Protein AF-A0A9W4RZ80-F1 (afdb_monomer_lite)

pLDDT: mean 71.37, std 20.24, range [28.72, 95.44]

Structure (mmCIF, N/CA/C/O backbone):
data_AF-A0A9W4RZ80-F1
#
_entry.id   AF-A0A9W4RZ80-F1
#
loop_
_atom_site.group_PDB
_atom_site.id
_atom_site.type_symbol
_atom_site.label_atom_id
_atom_site.label_alt_id
_atom_site.label_comp_id
_atom_site.label_asym_id
_atom_site.label_entity_id
_atom_site.label_seq_id
_atom_site.pdbx_PDB_ins_code
_atom_site.Cartn_x
_atom_site.Cartn_y
_atom_site.Cartn_z
_atom_site.occupancy
_atom_site.B_iso_or_equiv
_atom_site.auth_seq_id
_atom_site.auth_comp_id
_atom_site.auth_asym_id
_atom_site.auth_atom_id
_atom_site.pdbx_PDB_model_num
ATOM 1 N N . MET A 1 1 ? 4.299 -3.744 16.285 1.00 83.44 1 MET A N 1
ATOM 2 C CA . MET A 1 1 ? 2.932 -4.237 16.546 1.00 83.44 1 MET A CA 1
ATOM 3 C C . MET A 1 1 ? 2.790 -4.452 18.032 1.00 83.44 1 MET A C 1
ATOM 5 O O . MET A 1 1 ? 3.746 -4.905 18.653 1.00 83.44 1 MET A O 1
ATOM 9 N N . GLU A 1 2 ? 1.623 -4.131 18.562 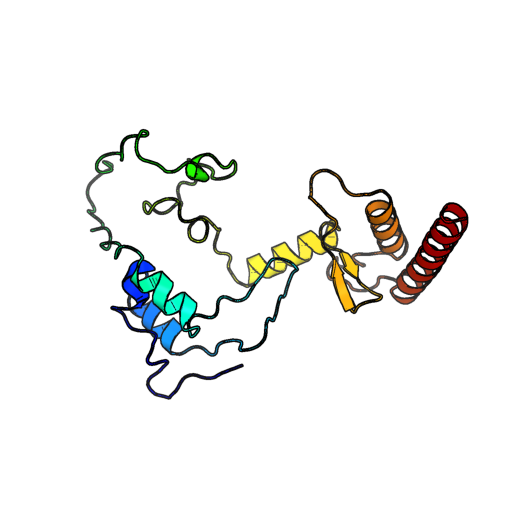1.00 88.81 2 GLU A N 1
ATOM 10 C CA . GLU A 1 2 ? 1.238 -4.349 19.949 1.00 88.81 2 GLU A CA 1
ATOM 11 C C . GLU A 1 2 ? 0.113 -5.377 20.006 1.00 88.81 2 GLU A C 1
ATOM 13 O O . GLU A 1 2 ? -0.786 -5.376 19.165 1.00 88.81 2 GLU A O 1
ATOM 18 N N . TYR A 1 3 ? 0.201 -6.285 20.976 1.00 93.12 3 TYR A N 1
ATOM 19 C CA . TYR A 1 3 ? -0.720 -7.405 21.126 1.00 93.12 3 TYR A CA 1
ATOM 20 C C . TYR A 1 3 ? -1.635 -7.181 22.329 1.00 93.12 3 TYR A C 1
ATOM 22 O O . TYR A 1 3 ? -1.159 -6.702 23.363 1.00 93.12 3 TYR A O 1
ATOM 30 N N . PRO A 1 4 ? -2.921 -7.554 22.223 1.00 95.12 4 PRO A N 1
ATOM 31 C CA . PRO A 1 4 ? -3.870 -7.364 23.306 1.00 95.12 4 PRO A CA 1
ATOM 32 C C . PRO A 1 4 ? -3.502 -8.213 24.530 1.00 95.12 4 PRO A C 1
ATOM 34 O O . PRO A 1 4 ? -3.002 -9.335 24.390 1.00 95.12 4 PRO A O 1
ATOM 37 N N . PRO A 1 5 ? -3.819 -7.734 25.745 1.00 94.81 5 PRO A N 1
ATOM 38 C CA . PRO A 1 5 ? -3.887 -8.583 26.929 1.00 94.81 5 PRO A CA 1
ATOM 39 C C . PRO A 1 5 ? -4.865 -9.761 26.731 1.00 94.81 5 PRO A C 1
ATOM 41 O O . PRO A 1 5 ? -5.756 -9.678 25.887 1.00 94.81 5 PRO A O 1
ATOM 44 N N . PRO A 1 6 ? -4.806 -10.829 27.554 1.00 92.94 6 PRO A N 1
ATOM 45 C CA . PRO A 1 6 ? -5.746 -11.957 27.464 1.00 92.94 6 PRO A CA 1
ATOM 46 C C . PRO A 1 6 ? -7.224 -11.567 27.603 1.00 92.94 6 PRO A C 1
ATOM 48 O O . PRO A 1 6 ? -8.100 -12.261 27.106 1.00 92.94 6 PRO A O 1
ATOM 51 N N . THR A 1 7 ? -7.497 -10.460 28.296 1.00 93.25 7 THR A N 1
ATOM 52 C CA . THR A 1 7 ? -8.834 -9.875 28.470 1.00 93.25 7 THR A CA 1
ATOM 53 C C . THR A 1 7 ? -9.170 -8.820 27.411 1.00 93.25 7 THR A C 1
ATOM 55 O O . THR A 1 7 ? -10.153 -8.090 27.564 1.00 93.25 7 THR A O 1
ATOM 58 N N . GLY A 1 8 ? -8.315 -8.661 26.403 1.00 93.94 8 GLY A N 1
ATOM 59 C CA . GLY A 1 8 ? -8.408 -7.638 25.375 1.00 93.94 8 GLY A CA 1
ATOM 60 C C . GLY A 1 8 ? -7.996 -6.236 25.828 1.00 93.94 8 GLY A C 1
ATOM 61 O O . GLY A 1 8 ? -7.667 -6.001 26.996 1.00 93.94 8 GLY A O 1
ATOM 62 N N . TRP A 1 9 ? -8.017 -5.300 24.882 1.00 94.19 9 TRP A N 1
ATOM 63 C CA . TRP A 1 9 ? -7.678 -3.892 25.086 1.00 94.19 9 TRP A CA 1
ATOM 64 C C . TRP A 1 9 ? -8.687 -3.186 26.011 1.00 94.19 9 TRP A C 1
ATOM 66 O O . TRP A 1 9 ? -9.870 -3.121 25.675 1.00 94.19 9 TRP A O 1
ATOM 76 N N . PRO A 1 10 ? -8.266 -2.638 27.169 1.00 92.25 10 PRO A N 1
ATOM 77 C CA . PRO A 1 10 ? -9.185 -2.064 28.158 1.00 92.25 10 PRO A CA 1
ATOM 78 C C . PRO A 1 10 ? -9.906 -0.792 27.688 1.00 92.25 10 PRO A C 1
ATOM 80 O O . PRO A 1 10 ? -10.974 -0.473 28.204 1.00 92.25 10 PRO A O 1
ATOM 83 N N . GLN A 1 11 ? -9.339 -0.064 26.725 1.00 90.38 11 GLN A N 1
ATOM 84 C CA . GLN A 1 11 ? -9.941 1.137 26.142 1.00 90.38 11 GLN A CA 1
ATOM 85 C C . GLN A 1 11 ? -11.057 0.830 25.132 1.00 90.38 11 GLN A C 1
ATOM 87 O O . GLN A 1 11 ? -11.900 1.693 24.878 1.00 90.38 11 GLN A O 1
ATOM 92 N N . ILE A 1 12 ? -11.093 -0.394 24.592 1.00 91.50 12 ILE A N 1
ATOM 93 C CA . ILE A 1 12 ? -12.097 -0.838 23.623 1.00 91.50 12 ILE A CA 1
ATOM 94 C C . ILE A 1 12 ? -13.228 -1.531 24.390 1.00 91.50 12 ILE A C 1
ATOM 96 O O . ILE A 1 12 ? -13.132 -2.699 24.770 1.00 91.50 12 ILE A O 1
ATOM 100 N N . THR A 1 13 ? -14.311 -0.801 24.645 1.00 90.56 13 THR A N 1
ATOM 101 C CA . THR A 1 13 ? -15.516 -1.309 25.308 1.00 90.56 13 THR A CA 1
ATOM 102 C C . THR A 1 13 ? -16.749 -0.989 24.474 1.00 90.56 13 THR A C 1
ATOM 104 O O . THR A 1 13 ? -16.730 -0.109 23.617 1.00 90.56 13 THR A O 1
ATOM 107 N N . TYR A 1 14 ? -17.853 -1.693 24.737 1.00 86.69 14 TYR A N 1
ATOM 108 C CA . TYR A 1 14 ? -19.128 -1.417 24.068 1.00 86.69 14 TYR A CA 1
ATOM 109 C C . TYR A 1 14 ? -19.585 0.031 24.241 1.00 86.69 14 TYR A C 1
ATOM 111 O O . TYR A 1 14 ? -20.121 0.622 23.313 1.00 86.69 14 TYR A O 1
ATOM 119 N N . GLU A 1 15 ? -19.347 0.599 25.420 1.00 86.00 15 GLU A N 1
ATOM 120 C CA . GLU A 1 15 ? -19.726 1.970 25.743 1.00 86.00 15 GLU A CA 1
ATOM 121 C C . GLU A 1 15 ? -18.783 2.978 25.085 1.00 86.00 15 GLU A C 1
ATOM 123 O O . GLU A 1 15 ? -19.244 3.952 24.496 1.00 86.00 15 GLU A O 1
ATOM 128 N N . SER A 1 16 ? -17.465 2.741 25.132 1.00 85.31 16 SER A N 1
ATOM 129 C CA . SER A 1 16 ? -16.496 3.674 24.550 1.00 85.31 16 SER A CA 1
ATOM 130 C C . SER A 1 16 ? -16.566 3.718 23.026 1.00 85.31 16 SER A C 1
ATOM 132 O O . SER A 1 16 ? -16.223 4.742 22.443 1.00 85.31 16 SER A O 1
ATOM 134 N N . PHE A 1 17 ? -17.007 2.631 22.383 1.00 86.94 17 PHE A N 1
ATOM 135 C CA . PHE A 1 17 ? -17.080 2.496 20.924 1.00 86.94 17 PHE A CA 1
ATOM 136 C C . PHE A 1 17 ? -18.516 2.550 20.378 1.00 86.94 17 PHE A C 1
ATOM 138 O O . PHE A 1 17 ? -18.729 2.295 19.191 1.00 86.94 17 PHE A O 1
ATOM 145 N N . ALA A 1 18 ? -19.501 2.926 21.202 1.00 81.50 18 ALA A N 1
ATOM 146 C CA . ALA A 1 18 ? -20.904 3.025 20.789 1.00 81.50 18 ALA A CA 1
ATOM 147 C C . ALA A 1 18 ? -21.101 3.949 19.568 1.00 81.50 18 ALA A C 1
ATOM 149 O O . ALA A 1 18 ? -21.898 3.645 18.682 1.00 81.50 18 ALA A O 1
ATOM 150 N N . GLY A 1 19 ? -20.310 5.025 19.464 1.00 74.62 19 GLY A N 1
ATOM 151 C CA . GLY A 1 19 ? -20.328 5.951 18.325 1.00 74.62 19 GLY A CA 1
ATOM 152 C C . GLY A 1 19 ? -19.955 5.319 16.974 1.00 74.62 19 GLY A C 1
ATOM 153 O O . GLY A 1 19 ? -20.309 5.851 15.922 1.00 74.62 19 GLY A O 1
ATOM 154 N N . LEU A 1 20 ? -19.294 4.152 16.963 1.00 76.25 20 LEU A N 1
ATOM 155 C CA . LEU A 1 20 ? -19.012 3.426 15.720 1.00 76.25 20 LEU A CA 1
ATOM 156 C C . LEU A 1 20 ? -20.257 2.755 15.123 1.00 76.25 20 LEU A C 1
ATOM 158 O O . LEU A 1 20 ? -20.216 2.373 13.952 1.00 76.25 20 LEU A O 1
ATOM 162 N N . GLY A 1 21 ? -21.327 2.571 15.908 1.00 73.81 21 GLY A N 1
ATOM 163 C CA . GLY A 1 21 ? -22.541 1.873 15.472 1.00 73.81 21 GLY A CA 1
ATOM 164 C C . GLY A 1 21 ? -22.280 0.426 15.035 1.00 73.81 21 GLY A C 1
ATOM 165 O O . GLY A 1 21 ? -22.918 -0.066 14.110 1.00 73.81 21 GLY A O 1
ATOM 166 N N . LYS A 1 22 ? -21.285 -0.249 15.628 1.00 79.31 22 LYS A N 1
ATOM 167 C CA . LYS A 1 22 ? -20.925 -1.636 15.291 1.00 79.31 22 LYS A CA 1
ATOM 168 C C . LYS A 1 22 ? -21.539 -2.623 16.281 1.00 79.31 22 LYS A C 1
ATOM 170 O O . LYS A 1 22 ? -21.727 -2.310 17.454 1.00 79.31 22 LYS A O 1
ATOM 175 N N . MET A 1 23 ? -21.804 -3.838 15.801 1.00 82.75 23 MET A N 1
ATOM 176 C CA . MET A 1 23 ? -22.306 -4.931 16.636 1.00 82.75 23 MET A CA 1
ATOM 177 C C . MET A 1 23 ? -21.314 -5.285 17.749 1.00 82.75 23 MET A C 1
ATOM 179 O O . MET A 1 23 ? -20.101 -5.099 17.601 1.00 82.75 23 MET A O 1
ATOM 183 N N . LYS A 1 24 ? -21.821 -5.854 18.846 1.00 85.50 24 LYS A N 1
ATOM 184 C CA . LYS A 1 24 ? -20.993 -6.243 19.994 1.00 85.50 24 LYS A CA 1
ATOM 185 C C . LYS A 1 24 ? -19.892 -7.229 19.584 1.00 85.50 24 LYS A C 1
ATOM 187 O O . LYS A 1 24 ? -18.745 -7.083 19.978 1.00 85.50 24 LYS A O 1
ATOM 192 N N . GLU A 1 25 ? -20.190 -8.159 18.695 1.00 87.06 25 GLU A N 1
ATOM 193 C CA . GLU A 1 25 ? -19.239 -9.138 18.170 1.00 87.06 25 GLU A CA 1
ATOM 194 C C . GLU A 1 25 ? -18.063 -8.463 17.445 1.00 87.06 25 GLU A C 1
ATOM 196 O O . GLU A 1 25 ? -16.920 -8.893 17.573 1.00 87.06 25 GLU A O 1
ATOM 201 N N . VAL A 1 26 ? -18.322 -7.366 16.724 1.00 86.00 26 VAL A N 1
ATOM 202 C CA . VAL A 1 26 ? -17.274 -6.585 16.048 1.00 86.00 26 VAL A CA 1
ATOM 203 C C . VAL A 1 26 ? -16.426 -5.827 17.065 1.00 86.00 26 VAL A C 1
ATOM 205 O O . VAL A 1 26 ? -15.205 -5.811 16.944 1.00 86.00 26 VAL A O 1
ATOM 208 N N . ILE A 1 27 ? -17.045 -5.221 18.081 1.00 89.62 27 ILE A N 1
ATOM 209 C CA . ILE A 1 27 ? -16.304 -4.536 19.150 1.00 89.62 27 ILE A CA 1
ATOM 210 C C . ILE A 1 27 ? -15.441 -5.528 19.943 1.00 89.62 27 ILE A C 1
ATOM 212 O O . ILE A 1 27 ? -14.291 -5.219 20.255 1.00 89.62 27 ILE A O 1
ATOM 216 N N . ASP A 1 28 ? -15.949 -6.730 20.217 1.00 91.69 28 ASP A N 1
ATOM 217 C CA . ASP A 1 28 ? -15.195 -7.790 20.889 1.00 91.69 28 ASP A CA 1
ATOM 218 C C . ASP A 1 28 ? -14.033 -8.308 20.029 1.00 91.69 28 ASP A C 1
ATOM 220 O O . ASP A 1 28 ? -12.936 -8.526 20.542 1.00 91.69 28 ASP A O 1
ATOM 224 N N . LEU A 1 29 ? -14.218 -8.409 18.708 1.00 92.19 29 LEU A N 1
ATOM 225 C CA . LEU A 1 29 ? -13.130 -8.707 17.776 1.00 92.19 29 LEU A CA 1
ATOM 226 C C . LEU A 1 29 ? -12.045 -7.621 17.809 1.00 92.19 29 LEU A C 1
ATOM 228 O O . LEU A 1 29 ? -10.876 -7.943 18.009 1.00 92.19 29 LEU A O 1
ATOM 232 N N . LEU A 1 30 ? -12.413 -6.343 17.647 1.00 91.75 30 LEU A N 1
ATOM 233 C CA . LEU A 1 30 ? -11.468 -5.212 17.680 1.00 91.75 30 LEU A CA 1
ATOM 234 C C . LEU A 1 30 ? -10.675 -5.183 18.994 1.00 91.75 30 LEU A C 1
ATOM 236 O O . LEU A 1 30 ? -9.470 -4.946 19.016 1.00 91.75 30 LEU A O 1
ATOM 240 N N . ARG A 1 31 ? -11.338 -5.516 20.101 1.00 94.38 31 ARG A N 1
ATOM 241 C CA . ARG A 1 31 ? -10.730 -5.623 21.425 1.00 94.38 31 ARG A CA 1
ATOM 242 C C . ARG A 1 31 ? -9.634 -6.701 21.519 1.00 94.38 31 ARG A C 1
ATOM 244 O O . ARG A 1 31 ? -8.787 -6.596 22.408 1.00 94.38 31 ARG A O 1
ATOM 251 N N . HIS A 1 32 ? -9.604 -7.694 20.627 1.00 95.44 32 HIS A N 1
ATOM 252 C CA . HIS A 1 32 ? -8.688 -8.842 20.681 1.00 95.44 32 HIS A CA 1
ATOM 253 C C . HIS A 1 32 ? -7.778 -9.007 19.452 1.00 95.44 32 HIS A C 1
ATOM 255 O O . HIS A 1 32 ? -7.105 -10.035 19.334 1.00 95.44 32 HIS A O 1
ATOM 261 N N . ILE A 1 33 ? -7.679 -8.010 18.568 1.00 92.50 33 ILE A N 1
ATOM 262 C CA . ILE A 1 33 ? -6.687 -8.020 17.482 1.00 92.50 33 ILE A CA 1
ATOM 263 C C . ILE A 1 33 ? -5.427 -7.205 17.835 1.00 92.50 33 ILE A C 1
ATOM 265 O O . ILE A 1 33 ? -5.489 -6.265 18.636 1.00 92.50 33 ILE A O 1
ATOM 269 N N . PRO A 1 34 ? -4.261 -7.553 17.261 1.00 91.19 34 PRO A N 1
ATOM 270 C CA . PRO A 1 34 ? -3.062 -6.725 17.348 1.00 91.19 34 PRO A CA 1
ATOM 271 C C . PRO A 1 34 ? -3.202 -5.428 16.540 1.00 91.19 34 PRO A C 1
ATOM 273 O O . PRO A 1 34 ? -3.804 -5.431 15.466 1.00 91.19 34 PRO A O 1
ATOM 276 N N . TYR A 1 35 ? -2.565 -4.353 17.009 1.00 87.12 35 TYR A N 1
ATOM 277 C CA . TYR A 1 35 ? -2.509 -3.062 16.313 1.00 87.12 35 TYR A CA 1
ATOM 278 C C . TYR A 1 35 ? -1.075 -2.664 15.937 1.00 87.12 35 TYR A C 1
ATOM 280 O O . TYR A 1 35 ? -0.081 -3.089 16.545 1.00 87.12 35 TYR A O 1
ATOM 288 N N . PHE A 1 36 ? -0.942 -1.866 14.877 1.00 80.19 36 PHE A N 1
ATOM 289 C CA . PHE A 1 36 ? 0.345 -1.351 14.418 1.00 80.19 36 PHE A CA 1
ATOM 290 C C . PHE A 1 36 ? 0.721 -0.095 15.209 1.00 80.19 36 PHE A C 1
ATOM 292 O O . PHE A 1 36 ? 0.029 0.904 15.142 1.00 80.19 36 PHE A O 1
ATOM 299 N N . VAL A 1 37 ? 1.863 -0.139 15.900 1.00 70.31 37 VAL A N 1
ATOM 300 C CA . VAL A 1 37 ? 2.439 1.004 16.653 1.00 70.31 37 VAL A CA 1
ATOM 301 C C . VAL A 1 37 ? 3.350 1.869 15.769 1.00 70.31 37 VAL A C 1
ATOM 303 O O . VAL A 1 37 ? 4.013 2.794 16.222 1.00 70.31 37 VAL A O 1
ATOM 306 N N . ILE A 1 38 ? 3.469 1.502 14.496 1.00 68.44 38 ILE A N 1
ATOM 307 C CA . ILE A 1 38 ? 4.328 2.164 13.521 1.00 68.44 38 ILE A CA 1
ATOM 308 C C . ILE A 1 38 ? 3.412 2.628 12.398 1.00 68.44 38 ILE A C 1
ATOM 310 O O . ILE A 1 38 ? 2.569 1.839 11.956 1.00 68.44 38 ILE A O 1
ATOM 314 N N . ASP A 1 39 ? 3.608 3.862 11.928 1.00 63.28 39 ASP A N 1
ATOM 315 C CA . ASP A 1 39 ? 2.962 4.390 10.724 1.00 63.28 39 ASP A CA 1
ATOM 316 C C . ASP A 1 39 ? 3.380 3.524 9.527 1.00 63.28 39 ASP A C 1
ATOM 318 O O . ASP A 1 39 ? 4.412 3.726 8.890 1.00 63.28 39 ASP A O 1
ATOM 322 N N . SER A 1 40 ? 2.594 2.482 9.285 1.00 60.53 40 SER A N 1
ATOM 323 C CA . SER A 1 40 ? 2.800 1.501 8.230 1.00 60.53 40 SER A CA 1
ATOM 324 C C . SER A 1 40 ? 1.767 1.777 7.156 1.00 60.53 40 SER A C 1
ATOM 326 O O . SER A 1 40 ? 0.641 1.300 7.206 1.00 60.53 40 SER A O 1
ATOM 328 N N . CYS A 1 41 ? 2.134 2.611 6.194 1.00 58.44 41 CYS A N 1
ATOM 329 C CA . CYS A 1 41 ? 1.321 2.875 5.019 1.00 58.44 41 CYS A CA 1
ATOM 330 C C . CYS A 1 41 ? 1.638 1.833 3.941 1.00 58.44 41 CYS A C 1
ATOM 332 O O . CYS A 1 41 ? 2.779 1.709 3.511 1.00 58.44 41 CYS A O 1
ATOM 334 N N . ILE A 1 42 ? 0.621 1.093 3.488 1.00 57.38 42 ILE A N 1
ATOM 335 C CA . ILE A 1 42 ? 0.738 0.256 2.279 1.00 57.38 42 ILE A CA 1
ATOM 336 C C . ILE A 1 42 ? 0.767 1.162 1.034 1.00 57.38 42 ILE A C 1
ATOM 338 O O . ILE A 1 42 ? 1.409 0.845 0.039 1.00 57.38 42 ILE A O 1
ATOM 342 N N . LEU A 1 43 ? 0.090 2.311 1.111 1.00 58.47 43 LEU A N 1
ATOM 343 C CA . LEU A 1 43 ? -0.000 3.333 0.073 1.00 58.47 43 LEU A CA 1
ATOM 344 C C . LEU A 1 43 ? 0.123 4.724 0.698 1.00 58.47 43 LEU A C 1
ATOM 346 O O . LEU A 1 43 ? -0.392 4.959 1.800 1.00 58.47 43 LEU A O 1
ATOM 350 N N . LYS A 1 44 ? 0.734 5.673 -0.024 1.00 51.34 44 LYS A N 1
ATOM 351 C CA . LYS A 1 44 ? 0.624 7.106 0.288 1.00 51.34 44 LYS A CA 1
ATOM 352 C C . LYS A 1 44 ? -0.869 7.441 0.328 1.00 51.34 44 LYS A C 1
ATOM 354 O O . LYS A 1 44 ? -1.537 7.316 -0.687 1.00 51.34 44 LYS A O 1
ATOM 359 N N . SER A 1 45 ? -1.385 7.807 1.501 1.00 51.12 45 SER A N 1
ATOM 360 C CA . SER A 1 45 ? -2.812 8.065 1.812 1.00 51.12 45 SER A CA 1
ATOM 361 C C . SER A 1 45 ? -3.621 6.914 2.423 1.00 51.12 45 SER A C 1
ATOM 363 O O . SER A 1 45 ? -4.737 7.157 2.875 1.00 51.12 45 SER A O 1
ATOM 365 N N . THR A 1 46 ? -3.075 5.705 2.569 1.00 60.22 46 THR A N 1
ATOM 366 C CA . THR A 1 46 ? -3.664 4.706 3.481 1.00 60.22 46 THR A CA 1
ATOM 367 C C . THR A 1 46 ? -2.938 4.753 4.812 1.00 60.22 46 THR A C 1
ATOM 369 O O . THR A 1 46 ? -1.722 4.567 4.859 1.00 60.22 46 THR A O 1
ATOM 372 N N . ARG A 1 47 ? -3.670 4.999 5.897 1.00 64.06 47 ARG A N 1
ATOM 373 C CA . ARG A 1 47 ? -3.138 4.864 7.254 1.00 64.06 47 ARG A CA 1
ATOM 374 C C . ARG A 1 47 ? -3.912 3.768 7.975 1.00 64.06 47 ARG A C 1
ATOM 376 O O . ARG A 1 47 ? -5.145 3.839 7.982 1.00 64.06 47 ARG A O 1
ATOM 383 N N . PRO A 1 48 ? -3.235 2.767 8.562 1.00 72.06 48 PRO A N 1
ATOM 384 C CA . PRO A 1 48 ? -3.905 1.810 9.420 1.00 72.06 48 PRO A CA 1
ATOM 385 C C . PRO A 1 48 ? -4.568 2.592 10.550 1.00 72.06 48 PRO A C 1
ATOM 387 O O . PRO A 1 48 ? -3.973 3.503 11.126 1.00 72.06 48 PRO A O 1
ATOM 390 N N . ARG A 1 49 ? -5.833 2.279 10.827 1.00 77.25 49 ARG A N 1
ATOM 391 C CA . ARG A 1 49 ? -6.538 2.910 11.935 1.00 77.25 49 ARG A CA 1
ATOM 392 C C . ARG A 1 49 ? -6.143 2.202 13.220 1.00 77.25 49 ARG A C 1
ATOM 394 O O . ARG A 1 49 ? -6.453 1.026 13.402 1.00 77.25 49 ARG A O 1
ATOM 401 N N . ASP A 1 50 ? -5.451 2.932 14.080 1.00 82.31 50 ASP A N 1
ATOM 402 C CA . ASP A 1 50 ? -5.140 2.482 15.423 1.00 82.31 50 ASP A CA 1
ATOM 403 C C . ASP A 1 50 ? -6.338 2.753 16.346 1.00 82.31 50 ASP A C 1
ATOM 405 O O . ASP A 1 50 ? -6.656 3.899 16.658 1.00 82.31 50 ASP A O 1
ATOM 409 N N . TYR A 1 51 ? -7.035 1.690 16.750 1.00 85.62 51 TYR A N 1
ATOM 410 C CA . TYR A 1 51 ? -8.172 1.781 17.670 1.00 85.62 51 TYR A CA 1
ATOM 411 C C . TYR A 1 51 ? -7.744 1.748 19.146 1.00 85.62 51 TYR A C 1
ATOM 413 O O . TYR A 1 51 ? -8.597 1.881 20.020 1.00 85.62 51 TYR A O 1
ATOM 421 N N . ILE A 1 52 ? -6.454 1.576 19.448 1.00 87.12 52 ILE A N 1
ATOM 422 C CA . ILE A 1 52 ? -5.931 1.693 20.815 1.00 87.12 52 ILE A CA 1
ATOM 423 C C . ILE A 1 52 ? -5.368 3.084 21.111 1.00 87.12 52 ILE A C 1
ATOM 425 O O . ILE A 1 52 ? -5.078 3.366 22.279 1.00 87.12 52 ILE A O 1
ATOM 429 N N . ASP A 1 53 ? -5.290 3.958 20.100 1.00 85.56 53 ASP A N 1
ATOM 430 C CA . ASP A 1 53 ? -4.864 5.345 20.250 1.00 85.56 53 ASP A CA 1
ATOM 431 C C . ASP A 1 53 ? -5.811 6.136 21.161 1.00 85.56 53 ASP A C 1
ATOM 433 O O . ASP A 1 53 ? -7.032 6.185 20.982 1.00 85.56 53 ASP A O 1
ATOM 437 N N . SER A 1 54 ? -5.213 6.789 22.155 1.00 84.12 54 SER A N 1
ATOM 438 C CA . SER A 1 54 ? -5.947 7.533 23.175 1.00 84.12 54 SER A CA 1
ATOM 439 C C . SER A 1 54 ? -6.707 8.730 22.603 1.00 84.12 54 SER A C 1
ATOM 441 O O . SER A 1 54 ? -7.837 8.975 23.023 1.00 84.12 54 SER A O 1
ATOM 443 N N . GLN A 1 55 ? -6.137 9.448 21.629 1.00 81.81 55 GLN A N 1
ATOM 444 C CA . GLN A 1 55 ? -6.795 10.606 21.031 1.00 81.81 55 GLN A CA 1
ATOM 445 C C . GLN A 1 55 ? -8.023 10.167 20.232 1.00 81.81 55 GLN A C 1
ATOM 447 O O . GLN A 1 55 ? -9.104 10.729 20.409 1.00 81.81 55 GLN A O 1
ATOM 452 N N . PHE A 1 56 ? -7.884 9.128 19.413 1.00 80.88 56 PHE A N 1
ATOM 453 C CA . PHE A 1 56 ? -8.990 8.591 18.636 1.00 80.88 56 PHE A CA 1
ATOM 454 C C . PHE A 1 56 ? -10.099 8.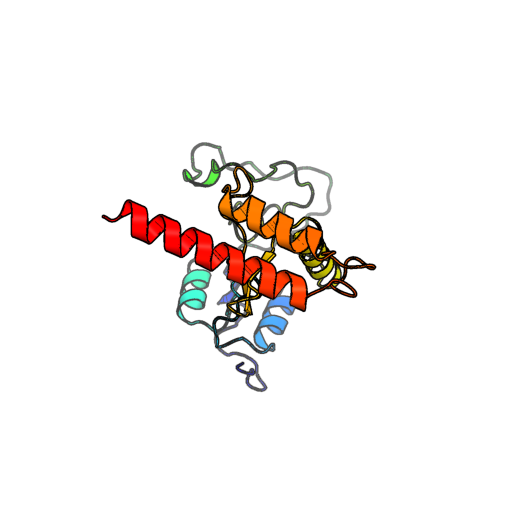010 19.524 1.00 80.88 56 PHE A C 1
ATOM 456 O O . PHE A 1 56 ? -11.279 8.261 19.276 1.00 80.88 56 PHE A O 1
ATOM 463 N N . CYS A 1 57 ? -9.751 7.315 20.610 1.00 82.88 57 CYS A N 1
ATOM 464 C CA . CYS A 1 57 ? -10.736 6.844 21.588 1.00 82.88 57 CYS A CA 1
ATOM 465 C C . CYS A 1 57 ? -11.547 7.999 22.201 1.00 82.88 57 CYS A C 1
ATOM 467 O O . CYS A 1 57 ? -12.757 7.877 22.382 1.00 82.88 57 CYS A O 1
ATOM 469 N N . GLU A 1 58 ? -10.906 9.128 22.520 1.00 81.38 58 GLU A N 1
ATOM 470 C CA . GLU A 1 58 ? -11.598 10.321 23.027 1.00 81.38 58 GLU A CA 1
ATOM 471 C C . GLU A 1 58 ? -12.455 11.016 21.961 1.00 81.38 58 GLU A C 1
ATOM 473 O O . GLU A 1 58 ? -13.449 11.661 22.295 1.00 81.38 58 GLU A O 1
ATOM 478 N N . GLU A 1 59 ? -12.102 10.900 20.682 1.00 79.12 59 GLU A N 1
ATOM 479 C CA . GLU A 1 59 ? -12.927 11.388 19.576 1.00 79.12 59 GLU A CA 1
ATOM 480 C C . GLU A 1 59 ? -14.189 10.541 19.392 1.00 79.12 59 GLU A C 1
ATOM 482 O O . GLU A 1 59 ? -15.277 11.112 19.339 1.00 79.12 59 GLU A O 1
ATOM 487 N N . ILE A 1 60 ? -14.078 9.205 19.393 1.00 78.38 60 ILE A N 1
ATOM 488 C CA . ILE A 1 60 ? -15.238 8.306 19.252 1.00 78.38 60 ILE A CA 1
ATOM 489 C C . ILE A 1 60 ? -16.269 8.550 20.359 1.00 78.38 60 ILE A C 1
ATOM 491 O O . ILE A 1 60 ? -17.466 8.577 20.087 1.00 78.38 60 ILE A O 1
ATOM 495 N N . LYS A 1 61 ? -15.832 8.781 21.603 1.00 79.12 61 LYS A N 1
ATOM 496 C CA . LYS A 1 61 ? -16.739 9.067 22.732 1.00 79.12 61 LYS A CA 1
ATOM 497 C C . LYS A 1 61 ? -17.600 10.316 22.530 1.00 79.12 61 LYS A C 1
ATOM 499 O O . LYS A 1 61 ? -18.624 10.458 23.191 1.00 79.12 61 LYS A O 1
ATOM 504 N N . LYS A 1 62 ? -17.168 11.247 21.672 1.00 78.56 62 LYS A N 1
ATOM 505 C CA . LYS A 1 62 ? -17.917 12.470 21.346 1.00 78.56 62 LYS A CA 1
ATOM 506 C C . LYS A 1 62 ? -18.952 12.232 20.251 1.00 78.56 62 LYS A C 1
ATOM 508 O O . LYS A 1 62 ? -19.817 13.084 20.063 1.00 78.56 62 LYS A O 1
ATOM 513 N N . TRP A 1 63 ? -18.848 11.130 19.512 1.00 75.00 63 TRP A N 1
ATOM 514 C CA . TRP A 1 63 ? -19.810 10.788 18.476 1.00 75.00 63 TRP A CA 1
ATOM 515 C C . TRP A 1 63 ? -21.109 10.314 19.130 1.00 75.00 63 TRP A C 1
ATOM 517 O O . TRP A 1 63 ? -21.060 9.564 20.110 1.00 75.00 63 TRP A O 1
ATOM 527 N N . PRO A 1 64 ? -22.277 10.755 18.632 1.00 66.81 64 PRO A N 1
ATOM 528 C CA . PRO A 1 64 ? -23.544 10.284 19.162 1.00 66.81 64 PRO A CA 1
ATOM 529 C C . PRO A 1 64 ? -23.611 8.762 19.012 1.00 66.81 64 PRO A C 1
ATOM 531 O O . PRO A 1 64 ? -23.296 8.222 17.949 1.00 66.81 64 PRO A O 1
ATOM 534 N N . ALA A 1 65 ? -24.005 8.067 20.081 1.00 59.44 65 ALA A N 1
ATOM 535 C CA . ALA A 1 65 ? -24.309 6.648 19.989 1.00 59.44 65 ALA A 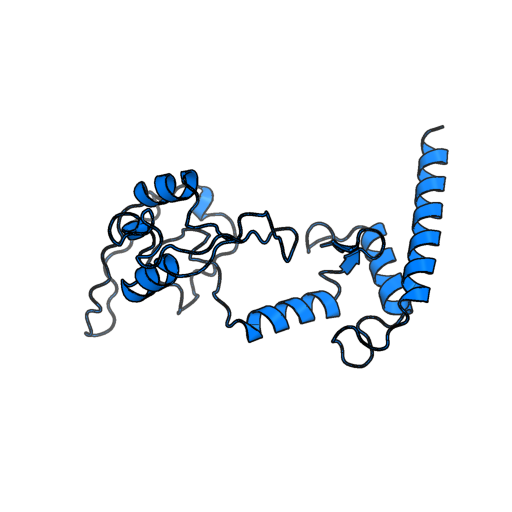CA 1
ATOM 536 C C . ALA A 1 65 ? -25.434 6.482 18.962 1.00 59.44 65 ALA A C 1
ATOM 538 O O . ALA A 1 65 ? -26.507 7.068 19.112 1.00 59.44 65 ALA A O 1
ATOM 539 N N . LEU A 1 66 ? -25.161 5.741 17.892 1.00 55.38 66 LEU A N 1
ATOM 540 C CA . LEU A 1 66 ? -26.195 5.409 16.929 1.00 55.38 66 LEU A CA 1
ATOM 541 C C . LEU A 1 66 ? -27.062 4.323 17.557 1.00 55.38 66 LEU A C 1
ATOM 543 O O . LEU A 1 66 ? -26.564 3.234 17.849 1.00 55.38 66 LEU A O 1
ATOM 547 N N . GLU A 1 67 ? -28.338 4.630 17.790 1.00 49.16 67 GLU A N 1
ATOM 548 C CA . GLU A 1 67 ? -29.318 3.602 18.138 1.00 49.16 67 GLU A CA 1
ATOM 549 C C . GLU A 1 67 ? -29.298 2.539 17.021 1.00 49.16 67 GLU A C 1
ATOM 551 O O . GLU A 1 67 ? -29.335 2.902 15.835 1.00 49.16 67 GLU A O 1
ATOM 556 N N . PRO A 1 68 ? -29.187 1.237 17.352 1.00 42.66 68 PRO A N 1
ATOM 557 C CA . PRO A 1 68 ? -29.332 0.183 16.358 1.00 42.66 68 PRO A CA 1
ATOM 558 C C . PRO A 1 68 ? -30.681 0.387 15.673 1.00 42.66 68 PRO A C 1
ATOM 560 O O . PRO A 1 68 ? -31.678 0.573 16.368 1.00 42.66 68 PRO A O 1
ATOM 563 N N . ALA A 1 69 ? -30.738 0.377 14.338 1.00 41.78 69 ALA A N 1
ATOM 564 C CA . ALA A 1 69 ? -32.034 0.392 13.673 1.00 41.78 69 ALA A CA 1
ATOM 565 C C . ALA A 1 69 ? -32.768 -0.841 14.171 1.00 41.78 69 ALA A C 1
ATOM 567 O O . ALA A 1 69 ? -32.296 -1.970 14.004 1.00 41.78 69 ALA A O 1
ATOM 568 N N . GLU A 1 70 ? -33.916 -0.614 14.794 1.00 35.19 70 GLU A N 1
ATOM 569 C CA . GLU A 1 70 ? -34.953 -1.620 14.822 1.00 35.19 70 GLU A CA 1
ATOM 570 C C . GLU A 1 70 ? -35.208 -1.943 13.347 1.00 35.19 70 GLU A C 1
ATOM 572 O O . GLU A 1 70 ? -35.717 -1.114 12.592 1.00 35.19 70 GLU A O 1
ATOM 577 N N . LEU A 1 71 ? -34.714 -3.100 12.896 1.00 38.62 71 LEU A N 1
ATOM 578 C CA . LEU A 1 71 ? -35.101 -3.676 11.618 1.00 38.62 71 LEU A CA 1
ATOM 579 C C . LEU A 1 71 ? -36.588 -4.000 11.754 1.00 38.62 71 LEU A C 1
ATOM 581 O O . LEU A 1 71 ? -36.965 -5.109 12.136 1.00 38.62 71 LEU A O 1
ATOM 585 N N . ASP A 1 72 ? -37.426 -2.990 11.541 1.00 31.64 72 ASP A N 1
ATOM 586 C CA . ASP A 1 72 ? -38.861 -3.164 11.470 1.00 31.64 72 ASP A CA 1
ATOM 587 C C . ASP A 1 72 ? -39.150 -3.801 10.116 1.00 31.64 72 ASP A C 1
ATOM 589 O O . ASP A 1 72 ? -39.074 -3.202 9.041 1.00 31.64 72 ASP A O 1
ATOM 593 N N . ASN A 1 73 ? -39.387 -5.102 10.201 1.00 40.62 73 ASN A N 1
ATOM 594 C CA . ASN A 1 73 ? -39.596 -6.018 9.096 1.00 40.62 73 ASN A CA 1
ATOM 595 C C . ASN A 1 73 ? -41.018 -5.879 8.535 1.00 40.62 73 ASN A C 1
ATOM 597 O O . ASN A 1 73 ? -41.696 -6.888 8.377 1.00 40.62 73 ASN A O 1
ATOM 601 N N . GLU A 1 74 ? -41.504 -4.671 8.257 1.00 38.22 74 GLU A N 1
ATOM 602 C CA . GLU A 1 74 ? -42.794 -4.476 7.588 1.00 38.22 74 GLU A CA 1
ATOM 603 C C . GLU A 1 74 ? -42.687 -3.370 6.526 1.00 38.22 74 GLU A C 1
ATOM 605 O O . GLU A 1 74 ? -42.647 -2.180 6.810 1.00 38.22 74 GLU A O 1
ATOM 610 N N . GLU A 1 75 ? -42.595 -3.819 5.271 1.00 38.12 75 GLU A N 1
ATOM 611 C CA . GLU A 1 75 ? -42.926 -3.100 4.033 1.00 38.12 75 GLU A CA 1
ATOM 612 C C . GLU A 1 75 ? -42.599 -1.589 3.966 1.00 38.12 75 GLU A C 1
ATOM 614 O O . GLU A 1 75 ? -43.451 -0.714 4.106 1.00 38.12 75 GLU A O 1
ATOM 619 N N . GLY A 1 76 ? -41.367 -1.281 3.549 1.00 34.81 76 GLY A N 1
ATOM 620 C CA . GLY A 1 76 ? -41.140 -0.272 2.506 1.00 34.81 76 GLY A CA 1
ATOM 621 C C . GLY A 1 76 ? -41.445 1.197 2.825 1.00 34.81 76 GLY A C 1
ATOM 622 O O . GLY A 1 76 ? -41.706 1.961 1.892 1.00 34.81 76 GLY A O 1
ATOM 623 N N . ARG A 1 77 ? -41.383 1.641 4.087 1.00 30.03 77 ARG A N 1
ATOM 624 C CA . ARG A 1 77 ? -41.499 3.072 4.417 1.00 30.03 77 ARG A CA 1
ATOM 625 C C . ARG A 1 77 ? -40.400 3.547 5.368 1.00 30.03 77 ARG A C 1
ATOM 627 O O . ARG A 1 77 ? -40.459 3.305 6.565 1.00 30.03 77 ARG A O 1
ATOM 634 N N . LEU A 1 78 ? -39.425 4.277 4.82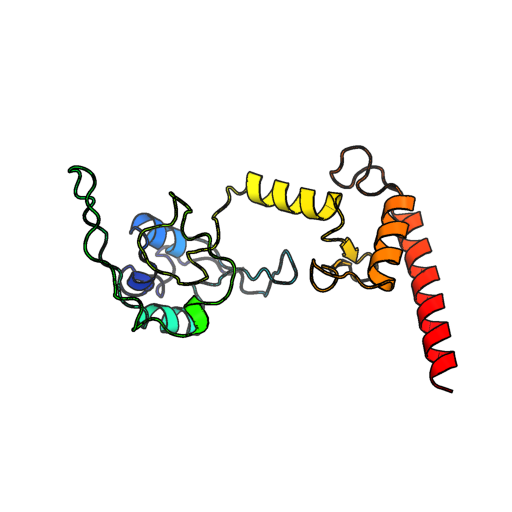2 1.00 32.09 78 LEU A N 1
ATOM 635 C CA . LEU A 1 78 ? -38.359 4.921 5.595 1.00 32.09 78 LEU A CA 1
ATOM 636 C C . LEU A 1 78 ? -38.920 6.044 6.500 1.00 32.09 78 LEU A C 1
ATOM 638 O O . LEU A 1 78 ? -39.751 6.839 6.040 1.00 32.09 78 LEU A O 1
ATOM 642 N N . PRO A 1 79 ? -38.467 6.152 7.764 1.00 30.50 79 PRO A N 1
ATOM 643 C CA . PRO A 1 79 ? -38.839 7.241 8.656 1.00 30.50 79 PRO A CA 1
ATOM 644 C C . PRO A 1 79 ? -38.103 8.540 8.286 1.00 30.50 79 PRO A C 1
ATOM 646 O O . PRO A 1 79 ? -36.881 8.587 8.244 1.00 30.50 79 PRO A O 1
ATOM 649 N N . GLY A 1 80 ? -38.896 9.586 8.026 1.00 28.72 80 GLY A N 1
ATOM 650 C CA . GLY A 1 80 ? -38.601 11.014 8.214 1.00 28.72 80 GLY A CA 1
ATOM 651 C C . GLY A 1 80 ? -37.206 11.540 7.856 1.00 28.72 80 GLY A C 1
ATOM 652 O O . GLY A 1 80 ? -36.310 11.546 8.691 1.00 28.72 80 GLY A O 1
ATOM 653 N N . TYR A 1 81 ? -37.091 12.115 6.657 1.00 34.69 81 TYR A N 1
ATOM 654 C CA . TYR A 1 81 ? -35.985 12.965 6.210 1.00 34.69 81 TYR A CA 1
ATOM 655 C C . TYR A 1 81 ? -35.574 14.026 7.250 1.00 34.69 81 TYR A C 1
ATOM 657 O O . TYR A 1 81 ? -36.411 14.779 7.754 1.00 34.69 81 TYR A O 1
ATOM 665 N N . ILE A 1 82 ? -34.267 14.135 7.503 1.00 35.47 82 ILE A N 1
ATOM 666 C CA . ILE A 1 82 ? -33.650 15.345 8.059 1.00 35.47 82 ILE A CA 1
ATOM 667 C C . ILE A 1 82 ? -33.771 16.426 6.977 1.00 35.47 82 ILE A C 1
ATOM 669 O O . ILE A 1 82 ? -33.370 16.198 5.840 1.00 35.47 82 ILE A O 1
ATOM 673 N N . ASN A 1 83 ? -34.369 17.574 7.307 1.00 31.59 83 ASN A N 1
ATOM 674 C CA . ASN A 1 83 ? -34.527 18.682 6.364 1.00 31.59 83 ASN A CA 1
ATOM 675 C C . ASN A 1 83 ? -33.155 19.204 5.903 1.00 31.59 83 ASN A C 1
ATOM 677 O O . ASN A 1 83 ? -32.277 19.459 6.727 1.00 31.59 83 ASN A O 1
ATOM 681 N N . ASP A 1 84 ? -33.030 19.459 4.598 1.00 36.06 84 ASP A N 1
ATOM 682 C CA . ASP A 1 84 ? -31.819 19.901 3.880 1.00 36.06 84 ASP A CA 1
ATOM 683 C C . ASP A 1 84 ? -31.148 21.187 4.421 1.00 36.06 84 ASP A C 1
ATOM 685 O O . ASP A 1 84 ? -30.066 21.566 3.977 1.00 36.06 84 ASP A O 1
ATOM 689 N N . GLY A 1 85 ? -31.779 21.887 5.369 1.00 33.94 85 GLY A N 1
ATOM 690 C CA . GLY A 1 85 ? -31.319 23.170 5.905 1.00 33.94 85 GLY A CA 1
ATOM 691 C C . GLY A 1 85 ? -30.280 23.097 7.029 1.00 33.94 85 GLY A C 1
ATOM 692 O O . GLY A 1 85 ? -29.652 24.117 7.305 1.00 33.94 85 GLY A O 1
ATOM 693 N N . ASP A 1 86 ? -30.078 21.931 7.654 1.00 40.84 86 ASP A N 1
ATOM 694 C CA . ASP A 1 86 ? -29.261 21.798 8.875 1.00 40.84 86 ASP A CA 1
ATOM 695 C C . ASP A 1 86 ? -27.930 21.044 8.671 1.00 40.84 86 ASP A C 1
ATOM 697 O O . ASP A 1 86 ? -27.191 20.802 9.630 1.00 40.84 86 ASP A O 1
ATOM 701 N N . LEU A 1 87 ? -27.579 20.678 7.431 1.00 39.78 87 LEU A N 1
ATOM 702 C CA . LEU A 1 87 ? -26.338 19.948 7.156 1.00 39.78 87 LEU A CA 1
ATOM 703 C C . LEU A 1 87 ? -25.129 20.894 6.996 1.00 39.78 87 LEU A C 1
ATOM 705 O O . LEU A 1 87 ? -25.197 21.868 6.239 1.00 39.78 87 LEU A O 1
ATOM 709 N N . PRO A 1 88 ? -23.990 20.629 7.670 1.00 36.53 88 PRO A N 1
ATOM 710 C CA . PRO A 1 88 ? -22.813 21.484 7.562 1.00 36.53 88 PRO A CA 1
ATOM 711 C C . PRO A 1 88 ? -22.195 21.406 6.158 1.00 36.53 88 PRO A C 1
ATOM 713 O O . PRO A 1 88 ? -22.262 20.379 5.488 1.00 36.53 88 PRO A O 1
ATOM 716 N N . GLY A 1 89 ? -21.519 22.481 5.737 1.00 32.41 89 GLY A N 1
ATOM 717 C CA . GLY A 1 89 ? -21.038 22.689 4.362 1.00 32.41 89 GLY A CA 1
ATOM 718 C C . GLY A 1 89 ? -20.126 21.609 3.755 1.00 32.41 89 GLY A C 1
ATOM 719 O O . GLY A 1 89 ? -19.895 21.634 2.551 1.00 32.41 89 GLY A O 1
ATOM 720 N N . TRP A 1 90 ? -19.640 20.645 4.541 1.00 44.69 90 TRP A N 1
ATOM 721 C CA . TRP A 1 90 ? -18.879 19.495 4.046 1.00 44.69 90 TRP A CA 1
ATOM 722 C C . TRP A 1 90 ? -19.756 18.423 3.368 1.00 44.69 90 TRP A C 1
ATOM 724 O O . TRP A 1 90 ? -19.208 17.572 2.669 1.00 44.69 90 TRP A O 1
ATOM 734 N N . ALA A 1 91 ? -21.086 18.473 3.539 1.00 39.00 91 ALA A N 1
ATOM 735 C CA . ALA A 1 91 ? -22.056 17.579 2.894 1.00 39.00 91 ALA A CA 1
ATOM 736 C C . ALA A 1 91 ? -22.208 17.817 1.376 1.00 39.00 91 ALA A C 1
ATOM 738 O O . ALA A 1 91 ? -22.798 16.998 0.680 1.00 39.00 91 ALA A O 1
ATOM 739 N N . TRP A 1 92 ? -21.649 18.914 0.856 1.00 40.72 92 TRP A N 1
ATOM 740 C CA . TRP A 1 92 ? -21.694 19.284 -0.564 1.00 40.72 92 TRP A CA 1
ATOM 741 C C . TRP A 1 92 ? -20.384 18.981 -1.313 1.00 40.72 92 TRP A C 1
ATOM 743 O O . TRP A 1 92 ? -20.205 19.426 -2.447 1.00 40.72 92 TRP A O 1
ATOM 753 N N . ASP A 1 93 ? -19.451 18.254 -0.688 1.00 40.72 93 ASP A N 1
ATOM 754 C CA . ASP A 1 93 ? -18.151 17.922 -1.276 1.00 40.72 93 ASP A CA 1
ATOM 755 C C . ASP A 1 93 ? -18.267 16.642 -2.129 1.00 40.72 93 ASP A C 1
ATOM 757 O O . ASP A 1 93 ? -18.211 15.514 -1.641 1.00 40.72 93 ASP A O 1
ATOM 761 N N . TRP A 1 94 ? -18.554 16.888 -3.406 1.00 41.81 94 TRP A N 1
ATOM 762 C CA . TRP A 1 94 ? -18.662 16.020 -4.581 1.00 41.81 94 TRP A CA 1
ATOM 763 C C . TRP A 1 94 ? -18.001 14.633 -4.487 1.00 41.81 94 TRP A C 1
ATOM 765 O O . TRP A 1 94 ? -16.787 14.497 -4.617 1.00 41.81 94 TRP A O 1
ATOM 775 N N . GLY A 1 95 ? -18.830 13.588 -4.380 1.00 41.91 95 GLY A N 1
ATOM 776 C CA . GLY A 1 95 ? -18.400 12.207 -4.633 1.00 41.91 95 GLY A CA 1
ATOM 777 C C . GLY A 1 95 ? -19.260 11.106 -4.013 1.00 41.91 95 GLY A C 1
ATOM 778 O O . GLY A 1 95 ? -19.140 9.959 -4.429 1.00 41.91 95 GLY A O 1
ATOM 779 N N . ALA A 1 96 ? -20.128 11.419 -3.048 1.00 41.91 96 ALA A N 1
ATOM 780 C CA . ALA A 1 96 ? -21.068 10.432 -2.525 1.00 41.91 96 ALA A CA 1
ATOM 781 C C . ALA A 1 96 ? -22.199 10.215 -3.540 1.00 41.91 96 ALA A C 1
ATOM 783 O O . ALA A 1 96 ? -23.011 11.115 -3.771 1.00 41.91 96 ALA A O 1
ATOM 784 N N . ASP A 1 97 ? -22.243 9.037 -4.161 1.00 41.75 97 ASP A N 1
ATOM 785 C CA . ASP A 1 97 ? -23.437 8.590 -4.867 1.00 41.75 97 ASP A CA 1
ATOM 786 C C . ASP A 1 97 ? -24.564 8.443 -3.835 1.00 41.75 97 ASP A C 1
ATOM 788 O O . ASP A 1 97 ? -24.570 7.522 -3.022 1.00 41.75 97 ASP A O 1
ATOM 792 N N . MET A 1 98 ? -25.509 9.387 -3.843 1.00 39.00 98 MET A N 1
ATOM 793 C CA . MET A 1 98 ? -26.721 9.334 -3.016 1.00 39.00 98 MET A CA 1
ATOM 794 C C . MET A 1 98 ? -27.638 8.141 -3.357 1.00 39.00 98 MET A C 1
ATOM 796 O O . MET A 1 98 ? -28.674 7.980 -2.714 1.00 39.00 98 MET A O 1
ATOM 800 N N . TYR A 1 99 ? -27.289 7.323 -4.355 1.00 43.66 99 TYR A N 1
ATOM 801 C CA . TYR A 1 99 ? -28.036 6.149 -4.800 1.00 43.66 99 TYR A CA 1
ATOM 802 C C . TYR A 1 99 ? -27.274 4.831 -4.639 1.00 43.66 99 TYR A C 1
ATOM 804 O O . TYR A 1 99 ? -27.664 3.837 -5.257 1.00 43.66 99 TYR A O 1
ATOM 812 N N . ASP A 1 100 ? -26.235 4.776 -3.803 1.00 42.88 100 ASP A N 1
ATOM 813 C CA . ASP A 1 100 ? -25.735 3.477 -3.360 1.00 42.88 100 ASP A CA 1
ATOM 814 C C . ASP A 1 100 ? -26.819 2.815 -2.493 1.00 42.88 100 ASP A C 1
ATOM 816 O O . ASP A 1 100 ? -27.142 3.262 -1.395 1.00 42.88 100 ASP A O 1
ATOM 820 N N . VAL A 1 101 ? -27.465 1.787 -3.043 1.00 42.91 101 VAL A N 1
ATOM 821 C CA . VAL A 1 101 ? -28.605 1.085 -2.427 1.00 42.91 101 VAL A CA 1
ATOM 822 C C . VAL A 1 101 ? -28.150 0.253 -1.215 1.00 42.91 101 VAL A C 1
ATOM 824 O O . VAL A 1 101 ? -28.985 -0.167 -0.416 1.00 42.91 101 VAL A O 1
ATOM 827 N N . ASP A 1 102 ? -26.832 0.088 -1.055 1.00 44.31 102 ASP A N 1
ATOM 828 C CA . ASP A 1 102 ? -26.174 -0.479 0.121 1.00 44.31 102 ASP A CA 1
ATOM 829 C C . ASP A 1 102 ? -25.533 0.599 1.025 1.00 44.31 102 ASP A C 1
ATOM 831 O O . ASP A 1 102 ? -24.896 0.249 2.024 1.00 44.31 102 ASP A O 1
ATOM 835 N N . ALA A 1 103 ? -25.707 1.901 0.733 1.00 43.47 103 ALA A N 1
ATOM 836 C CA . ALA A 1 103 ? -25.367 2.953 1.686 1.00 43.47 103 ALA A CA 1
ATOM 837 C C . ALA A 1 103 ? -26.248 2.774 2.919 1.00 43.47 103 ALA A C 1
ATOM 839 O O . ALA A 1 103 ? -27.478 2.878 2.875 1.00 43.47 103 ALA A O 1
ATOM 840 N N . ASP A 1 104 ? -25.597 2.465 4.031 1.00 44.19 104 ASP A N 1
ATOM 841 C CA . ASP A 1 104 ? -26.259 2.345 5.305 1.00 44.19 104 ASP A CA 1
ATOM 842 C C . ASP A 1 104 ? -27.011 3.652 5.624 1.00 44.19 104 ASP A C 1
ATOM 844 O O . ASP A 1 104 ? -26.608 4.761 5.272 1.00 44.19 104 ASP A O 1
ATOM 848 N N . GLN A 1 105 ? -28.167 3.528 6.274 1.00 42.59 105 GLN A N 1
ATOM 849 C CA . GLN A 1 105 ? -29.099 4.620 6.593 1.00 42.59 105 GLN A CA 1
ATOM 850 C C . GLN A 1 105 ? -28.502 5.692 7.548 1.00 42.59 105 GLN A C 1
ATOM 852 O O . GLN A 1 105 ? -29.222 6.502 8.129 1.00 42.59 105 GLN A O 1
ATOM 857 N N . TYR A 1 106 ? -27.184 5.702 7.758 1.00 46.50 106 TYR A N 1
ATOM 858 C CA . TYR A 1 106 ? -26.505 6.232 8.937 1.00 46.50 106 TYR A CA 1
ATOM 859 C C . TYR A 1 106 ? -25.521 7.369 8.651 1.00 46.50 106 TYR A C 1
ATOM 861 O O . TYR A 1 106 ? -24.485 7.484 9.308 1.00 46.50 106 TYR A O 1
ATOM 869 N N . GLY A 1 107 ? -25.908 8.276 7.754 1.00 40.56 107 GLY A N 1
ATOM 870 C CA . GLY A 1 107 ? -25.346 9.623 7.663 1.00 40.56 107 GLY A CA 1
ATOM 871 C C . GLY A 1 107 ? -23.893 9.713 7.166 1.00 40.56 107 GLY A C 1
ATOM 872 O O . GLY A 1 107 ? -23.170 8.725 7.069 1.00 40.56 107 GLY A O 1
ATOM 873 N N . PRO A 1 108 ? -23.424 10.924 6.824 1.00 43.91 108 PRO A N 1
ATOM 874 C CA . PRO A 1 108 ? -22.365 11.089 5.841 1.00 43.91 108 PRO A CA 1
ATOM 875 C C . PRO A 1 108 ? -20.974 11.158 6.485 1.00 43.91 108 PRO A C 1
ATOM 877 O O . PRO A 1 108 ? -20.114 11.921 6.056 1.00 43.91 108 PRO A O 1
ATOM 880 N N . GLU A 1 109 ? -20.701 10.401 7.548 1.00 49.03 109 GLU A N 1
ATOM 881 C CA . GLU A 1 109 ? -19.329 10.371 8.057 1.00 49.03 109 GLU A CA 1
ATOM 882 C C . GLU A 1 109 ? -18.422 9.730 6.999 1.00 49.03 109 GLU A C 1
ATOM 884 O O . GLU A 1 109 ? -18.548 8.546 6.705 1.00 49.03 109 GLU A O 1
ATOM 889 N N . ARG A 1 110 ? -17.501 10.519 6.419 1.00 45.47 110 ARG A N 1
ATOM 890 C CA . ARG A 1 110 ? -16.665 10.145 5.255 1.00 45.47 110 ARG A CA 1
ATOM 891 C C . ARG A 1 110 ? -15.984 8.774 5.366 1.00 45.47 110 ARG A C 1
ATOM 893 O O . ARG A 1 110 ? -15.667 8.173 4.348 1.00 45.47 110 ARG A O 1
ATOM 900 N N . TRP A 1 111 ? -15.736 8.288 6.584 1.00 50.41 111 TRP A N 1
ATOM 901 C CA . TRP A 1 111 ? -15.130 6.979 6.828 1.00 50.41 111 TRP A CA 1
ATOM 902 C C . TRP A 1 111 ? -16.127 5.805 6.755 1.00 50.41 111 TRP A C 1
ATOM 904 O O . TRP A 1 111 ? -15.694 4.688 6.487 1.00 50.41 111 TRP A O 1
ATOM 914 N N . LYS A 1 112 ? -17.431 6.040 6.965 1.00 49.31 112 LYS A N 1
ATOM 915 C CA . LYS A 1 112 ? -18.520 5.063 6.761 1.00 49.31 112 LYS A CA 1
ATOM 916 C C . LYS A 1 112 ? -18.934 4.963 5.296 1.00 49.31 112 LYS A C 1
ATOM 918 O O . LYS A 1 112 ? -19.256 3.878 4.838 1.00 49.31 112 LYS A O 1
ATOM 923 N N . CYS A 1 113 ? -18.824 6.063 4.549 1.00 47.12 113 CYS A N 1
ATOM 924 C CA . CYS A 1 113 ? -19.089 6.104 3.107 1.00 47.12 113 CYS A CA 1
ATOM 925 C C . CYS A 1 113 ? -17.973 5.470 2.256 1.00 47.12 113 CYS A C 1
ATOM 927 O O . CYS A 1 113 ? -18.047 5.489 1.029 1.00 47.12 113 CYS A O 1
ATOM 929 N N . MET A 1 114 ? -16.899 4.970 2.878 1.00 50.12 114 MET A N 1
ATOM 930 C CA . MET A 1 114 ? -15.839 4.280 2.151 1.00 50.12 114 MET A CA 1
ATOM 931 C C . MET A 1 114 ? -16.247 2.815 1.959 1.00 50.12 114 MET A C 1
ATOM 933 O O . MET A 1 114 ? -16.488 2.124 2.953 1.00 50.12 114 MET A O 1
ATOM 937 N N . PRO A 1 115 ? -16.294 2.314 0.714 1.00 53.97 115 PRO A N 1
ATOM 938 C CA . PRO A 1 115 ? -16.646 0.927 0.454 1.00 53.97 115 PRO A CA 1
ATOM 939 C C . PRO A 1 115 ? -15.692 -0.010 1.198 1.00 53.97 115 PRO A C 1
ATOM 941 O O . PRO A 1 115 ? -14.469 0.160 1.179 1.00 53.97 115 PRO A O 1
ATOM 944 N N . THR A 1 116 ? -16.258 -1.013 1.868 1.00 65.31 116 THR A N 1
ATOM 945 C CA . THR A 1 116 ? -15.468 -2.079 2.484 1.00 65.31 116 THR A CA 1
ATOM 946 C C . THR A 1 116 ? -15.245 -3.186 1.466 1.00 65.31 116 THR A C 1
ATOM 948 O O . THR A 1 116 ? -16.179 -3.709 0.864 1.00 65.31 116 THR A O 1
ATOM 951 N N . TYR A 1 117 ? -13.982 -3.549 1.262 1.00 64.38 117 TYR A N 1
ATOM 952 C CA . TYR A 1 117 ? -13.602 -4.592 0.318 1.00 64.38 117 TYR A CA 1
ATOM 953 C C . TYR A 1 117 ? -13.240 -5.870 1.065 1.00 64.38 117 TYR A C 1
ATOM 955 O O . TYR A 1 117 ? -12.613 -5.830 2.127 1.00 64.38 117 TYR A O 1
ATOM 963 N N . ARG A 1 118 ? -13.572 -7.026 0.478 1.00 76.62 118 ARG A N 1
ATOM 964 C CA . ARG A 1 118 ? -12.922 -8.282 0.876 1.00 76.62 118 ARG A CA 1
ATOM 965 C C . ARG A 1 118 ? -11.417 -8.147 0.654 1.00 76.62 118 ARG A C 1
ATOM 967 O O . ARG A 1 118 ? -11.000 -7.450 -0.270 1.00 76.62 118 ARG A O 1
ATOM 974 N N . ILE A 1 119 ? -10.613 -8.819 1.477 1.00 75.12 119 ILE A N 1
ATOM 975 C CA . ILE A 1 119 ? -9.146 -8.715 1.427 1.00 75.12 119 ILE A CA 1
ATOM 976 C C . ILE A 1 119 ? -8.631 -9.021 0.014 1.00 75.12 119 ILE A C 1
ATOM 978 O O . ILE A 1 119 ? -7.798 -8.292 -0.517 1.00 75.12 119 ILE A O 1
ATOM 982 N N . GLU A 1 120 ? -9.177 -10.049 -0.631 1.00 79.62 120 GLU A N 1
ATOM 983 C CA . GLU A 1 120 ? -8.807 -10.449 -1.989 1.00 79.62 120 GLU A CA 1
ATOM 984 C C . GLU A 1 120 ? -9.174 -9.366 -3.009 1.00 79.62 120 GLU A C 1
ATOM 986 O O . GLU A 1 120 ? -8.365 -9.015 -3.862 1.00 79.62 120 GLU A O 1
ATOM 991 N N . THR A 1 121 ? -10.369 -8.782 -2.883 1.00 80.25 121 THR A N 1
ATOM 992 C CA . THR A 1 121 ? -10.829 -7.681 -3.740 1.00 80.25 121 THR A CA 1
ATOM 993 C C . THR A 1 121 ? -9.955 -6.442 -3.576 1.00 80.25 121 THR A C 1
ATOM 995 O O . THR A 1 121 ? -9.607 -5.808 -4.568 1.00 80.25 121 THR A O 1
ATOM 998 N N . PHE A 1 122 ? -9.561 -6.115 -2.343 1.00 77.19 122 PHE A N 1
ATOM 999 C CA . PHE A 1 122 ? -8.654 -5.006 -2.065 1.00 77.19 122 PHE A CA 1
ATOM 1000 C C . PHE A 1 122 ? -7.294 -5.211 -2.741 1.00 77.19 122 PHE A C 1
ATOM 1002 O O . PHE A 1 122 ? -6.790 -4.305 -3.401 1.00 77.19 122 PHE A O 1
ATOM 1009 N N . PHE A 1 123 ? -6.703 -6.403 -2.623 1.00 81.81 123 PHE A N 1
ATOM 1010 C CA . PHE A 1 123 ? -5.413 -6.673 -3.256 1.00 81.81 123 PHE A CA 1
ATOM 1011 C C . PHE A 1 123 ? -5.495 -6.711 -4.784 1.00 81.81 123 PHE A C 1
ATOM 1013 O O . PHE A 1 123 ? -4.584 -6.202 -5.433 1.00 81.81 123 PHE A O 1
ATOM 1020 N N . GLU A 1 124 ? -6.575 -7.229 -5.370 1.00 83.38 124 GLU A N 1
ATOM 1021 C CA . GLU A 1 124 ? -6.775 -7.163 -6.823 1.00 83.38 124 GLU A CA 1
ATOM 1022 C C . GLU A 1 124 ? -6.984 -5.725 -7.316 1.00 83.38 124 GLU A C 1
ATOM 1024 O O . GLU A 1 124 ? -6.405 -5.347 -8.333 1.00 83.38 124 GLU A O 1
ATOM 1029 N N . PHE A 1 125 ? -7.704 -4.883 -6.565 1.00 82.19 125 PHE A N 1
ATOM 1030 C CA . PHE A 1 125 ? -7.772 -3.447 -6.846 1.00 82.19 125 PHE A CA 1
ATOM 1031 C C . PHE A 1 125 ? -6.375 -2.815 -6.843 1.00 82.19 125 PHE A C 1
ATOM 1033 O O . PHE A 1 125 ? -6.012 -2.113 -7.787 1.00 82.19 125 PHE A O 1
ATOM 1040 N N . CYS A 1 126 ? -5.566 -3.098 -5.819 1.00 79.38 126 CYS A N 1
ATOM 1041 C CA . CYS A 1 126 ? -4.208 -2.575 -5.723 1.00 79.38 126 CYS A CA 1
ATOM 1042 C C . CYS A 1 126 ? -3.338 -3.007 -6.909 1.00 79.38 126 CYS A C 1
ATOM 1044 O O . CYS A 1 126 ? -2.660 -2.173 -7.509 1.00 79.38 126 CYS A O 1
ATOM 1046 N N . LYS A 1 127 ? -3.375 -4.293 -7.278 1.00 83.50 127 LYS A N 1
ATOM 1047 C CA . LYS A 1 127 ? -2.668 -4.812 -8.456 1.00 83.50 127 LYS A CA 1
ATOM 1048 C C . LYS A 1 127 ? -3.101 -4.091 -9.724 1.00 83.50 127 LYS A C 1
ATOM 1050 O O . LYS A 1 127 ? -2.248 -3.691 -10.508 1.00 83.50 127 LYS A O 1
ATOM 1055 N N . GLU A 1 128 ? -4.400 -3.876 -9.904 1.00 84.81 128 GLU A N 1
ATOM 1056 C CA . GLU A 1 128 ? -4.912 -3.171 -11.073 1.00 84.81 128 GLU A CA 1
ATOM 1057 C C . GLU A 1 128 ? -4.370 -1.742 -11.160 1.00 84.81 128 GLU A C 1
ATOM 1059 O O . GLU A 1 128 ? -3.902 -1.336 -12.222 1.00 84.81 128 GLU A O 1
ATOM 1064 N N . GLN A 1 129 ? -4.313 -1.009 -10.041 1.00 83.00 129 GLN A N 1
ATOM 1065 C CA . GLN A 1 129 ? -3.719 0.335 -10.011 1.00 83.00 129 GLN A CA 1
ATOM 1066 C C . GLN A 1 129 ? -2.239 0.342 -10.432 1.00 83.00 129 GLN A C 1
ATOM 1068 O O . GLN A 1 129 ? -1.802 1.268 -11.122 1.00 83.00 129 GLN A O 1
ATOM 1073 N N . TYR A 1 130 ? -1.475 -0.693 -10.071 1.00 83.19 130 TYR A N 1
ATOM 1074 C CA . TYR A 1 130 ? -0.095 -0.881 -10.530 1.00 83.19 130 TYR A CA 1
ATOM 1075 C C . TYR A 1 130 ? -0.006 -1.278 -12.011 1.00 83.19 130 TYR A C 1
ATOM 1077 O O . TYR A 1 130 ? 0.871 -0.787 -12.724 1.00 83.19 130 TYR A O 1
ATOM 1085 N N . ARG A 1 131 ? -0.915 -2.125 -12.512 1.00 85.62 131 ARG A N 1
ATOM 1086 C CA . ARG A 1 131 ? -0.962 -2.533 -13.929 1.00 85.62 131 ARG A CA 1
ATOM 1087 C C . ARG A 1 131 ? -1.235 -1.346 -14.847 1.00 85.62 131 ARG A C 1
ATOM 1089 O O . ARG A 1 131 ? -0.542 -1.171 -15.849 1.00 85.62 131 ARG A O 1
ATOM 1096 N N . ILE A 1 132 ? -2.194 -0.495 -14.483 1.00 84.25 132 ILE A N 1
ATOM 1097 C CA . ILE A 1 132 ? -2.556 0.697 -15.266 1.00 84.25 132 ILE A CA 1
ATOM 1098 C C . ILE A 1 132 ? -1.622 1.891 -15.021 1.00 84.25 132 ILE A C 1
ATOM 1100 O O . ILE A 1 132 ? -1.748 2.916 -15.693 1.00 84.25 132 ILE A O 1
ATOM 1104 N N . MET A 1 133 ? -0.639 1.750 -14.121 1.00 81.50 133 MET A N 1
ATOM 1105 C CA . MET A 1 133 ? 0.337 2.785 -13.762 1.00 81.50 133 MET A CA 1
ATOM 1106 C C . MET A 1 133 ? -0.298 4.045 -13.152 1.00 81.50 133 MET A C 1
ATOM 1108 O O . MET A 1 133 ? 0.214 5.153 -13.335 1.00 81.50 133 MET A O 1
ATOM 1112 N N . ASN A 1 134 ? -1.405 3.876 -12.423 1.00 79.38 134 ASN A N 1
ATOM 1113 C CA . ASN A 1 134 ? -1.904 4.891 -11.490 1.00 79.38 134 ASN A CA 1
ATOM 1114 C C . ASN A 1 134 ? -1.020 4.949 -10.248 1.00 79.38 134 ASN A C 1
ATOM 1116 O O . ASN A 1 134 ? -0.762 6.027 -9.722 1.00 79.38 134 ASN A O 1
ATOM 1120 N N . TRP A 1 135 ? -0.512 3.794 -9.819 1.00 78.75 135 TRP A N 1
ATOM 1121 C CA . TRP A 1 135 ? 0.573 3.699 -8.855 1.00 78.75 135 TRP A CA 1
ATOM 1122 C C . TRP A 1 135 ? 1.810 3.157 -9.549 1.00 78.75 135 TRP A C 1
ATOM 1124 O O . TRP A 1 135 ? 1.746 2.214 -10.336 1.00 78.75 135 TRP A O 1
ATOM 1134 N N . THR A 1 136 ? 2.944 3.779 -9.267 1.00 77.31 136 THR A N 1
ATOM 1135 C CA . THR A 1 136 ? 4.230 3.441 -9.866 1.00 77.31 136 THR A CA 1
ATOM 1136 C C . THR A 1 136 ? 5.228 3.104 -8.768 1.00 77.31 136 THR A C 1
ATOM 1138 O O . THR A 1 136 ? 5.319 3.868 -7.803 1.00 77.31 136 THR A O 1
ATOM 1141 N N . PRO A 1 137 ? 5.997 2.013 -8.892 1.00 75.50 137 PRO A N 1
ATOM 1142 C CA . PRO A 1 137 ? 7.108 1.758 -7.987 1.00 75.50 137 PRO A CA 1
ATOM 1143 C C . PRO A 1 137 ? 8.118 2.907 -8.065 1.00 75.50 137 PRO A C 1
ATOM 1145 O O . PRO A 1 137 ? 8.551 3.291 -9.150 1.00 75.50 137 PRO A O 1
ATOM 1148 N N . ASP A 1 138 ? 8.519 3.435 -6.919 1.00 74.69 138 ASP A N 1
ATOM 1149 C CA . ASP A 1 138 ? 9.709 4.263 -6.781 1.00 74.69 138 ASP A CA 1
ATOM 1150 C C . ASP A 1 138 ? 10.903 3.327 -6.584 1.00 74.69 138 ASP A C 1
ATOM 1152 O O . ASP A 1 138 ? 11.212 2.906 -5.467 1.00 74.69 138 ASP A O 1
ATOM 1156 N N . LEU A 1 139 ? 11.550 2.955 -7.690 1.00 76.50 139 LEU A N 1
ATOM 1157 C CA . LEU A 1 139 ? 12.669 2.010 -7.665 1.00 76.50 139 LEU A CA 1
ATOM 1158 C C . LEU A 1 139 ? 13.904 2.568 -6.941 1.00 76.50 139 LEU A C 1
ATOM 1160 O O . LEU A 1 139 ? 14.711 1.793 -6.435 1.00 76.50 139 LEU A O 1
ATOM 1164 N N . LEU A 1 140 ? 14.024 3.893 -6.831 1.00 68.88 140 LEU A N 1
ATOM 1165 C CA . LEU A 1 140 ? 15.172 4.558 -6.212 1.00 68.88 140 LEU A CA 1
ATOM 1166 C C . LEU A 1 140 ? 15.014 4.692 -4.695 1.00 68.88 140 LEU A C 1
ATOM 1168 O O . LEU A 1 140 ? 16.001 4.667 -3.959 1.00 68.88 140 LEU A O 1
ATOM 1172 N N . ARG A 1 141 ? 13.776 4.837 -4.209 1.00 66.56 141 ARG A N 1
ATOM 1173 C CA . ARG A 1 141 ? 13.471 5.000 -2.776 1.00 66.56 141 ARG A CA 1
ATOM 1174 C C . ARG A 1 141 ? 12.841 3.762 -2.139 1.00 66.56 141 ARG A C 1
ATOM 1176 O O . ARG A 1 141 ? 12.751 3.713 -0.915 1.00 66.56 141 ARG A O 1
ATOM 1183 N N . GLY A 1 142 ? 12.436 2.776 -2.939 1.00 66.81 142 GLY A N 1
ATOM 1184 C CA . GLY A 1 142 ? 11.779 1.552 -2.477 1.00 66.81 142 GLY A CA 1
ATOM 1185 C C . GLY A 1 142 ? 10.353 1.775 -1.964 1.00 66.81 142 GLY A C 1
ATOM 1186 O O . GLY A 1 142 ? 9.909 1.039 -1.088 1.00 66.81 142 GLY A O 1
ATOM 1187 N N . ASP A 1 143 ? 9.660 2.796 -2.471 1.00 66.44 143 ASP A N 1
ATOM 1188 C CA . ASP A 1 143 ? 8.306 3.188 -2.053 1.00 66.44 143 ASP A CA 1
ATOM 1189 C C . ASP A 1 143 ? 7.317 3.077 -3.228 1.00 66.44 143 ASP A C 1
ATOM 1191 O O . ASP A 1 143 ? 7.707 2.841 -4.370 1.00 66.44 143 ASP A O 1
ATOM 1195 N N . ALA A 1 144 ? 6.025 3.254 -2.975 1.00 68.50 144 ALA A N 1
ATOM 1196 C CA . ALA A 1 144 ? 5.024 3.462 -4.009 1.00 68.50 144 ALA A CA 1
ATOM 1197 C C . ALA A 1 144 ? 4.823 4.965 -4.242 1.00 68.50 144 ALA A C 1
ATOM 1199 O O . ALA A 1 144 ? 4.508 5.740 -3.333 1.00 68.50 144 ALA A O 1
ATOM 1200 N N . CYS A 1 145 ? 4.963 5.399 -5.487 1.00 64.75 145 CYS A N 1
ATOM 1201 C CA . CYS A 1 145 ? 4.583 6.737 -5.905 1.00 64.75 145 CYS A CA 1
ATOM 1202 C C . CYS A 1 145 ? 3.194 6.700 -6.536 1.00 64.75 145 CYS A C 1
ATOM 1204 O O . CYS A 1 145 ? 2.965 6.003 -7.520 1.00 64.75 145 CYS A O 1
ATOM 1206 N N . GLN A 1 146 ? 2.277 7.482 -5.972 1.00 66.12 146 GLN A N 1
ATOM 1207 C CA . GLN A 1 146 ? 1.100 7.948 -6.689 1.00 66.12 146 GLN A CA 1
ATOM 1208 C C . GLN A 1 146 ? 1.494 9.285 -7.335 1.00 66.12 146 GLN A C 1
ATOM 1210 O O . GLN A 1 146 ? 1.789 10.228 -6.596 1.00 66.12 146 GLN A O 1
ATOM 1215 N N . PRO A 1 147 ? 1.584 9.369 -8.674 1.00 56.53 147 PRO A N 1
ATOM 1216 C CA . PRO A 1 147 ? 1.694 10.640 -9.382 1.00 56.53 147 PRO A CA 1
ATOM 1217 C C . PRO A 1 147 ? 0.580 11.587 -8.920 1.00 56.53 147 PRO A C 1
ATOM 1219 O O . PRO A 1 147 ? -0.544 11.127 -8.718 1.00 56.53 147 PRO A O 1
ATOM 1222 N N . ASN A 1 148 ? 0.892 12.871 -8.716 1.00 52.66 148 ASN A N 1
ATOM 1223 C CA . ASN A 1 148 ? -0.079 13.866 -8.240 1.00 52.66 148 ASN A CA 1
ATOM 1224 C C . ASN A 1 148 ? -1.364 13.847 -9.085 1.00 52.66 148 ASN A C 1
ATOM 1226 O O . ASN A 1 148 ? -1.268 13.713 -10.301 1.00 52.66 148 ASN A O 1
ATOM 1230 N N . ASP A 1 149 ? -2.505 13.991 -8.395 1.00 53.53 149 ASP A N 1
ATOM 1231 C CA . ASP A 1 149 ? -3.895 14.109 -8.859 1.00 53.53 149 ASP A CA 1
ATOM 1232 C C . ASP A 1 149 ? -4.223 13.395 -10.180 1.00 53.53 149 ASP A C 1
ATOM 1234 O O . ASP A 1 149 ? -3.813 13.809 -11.263 1.00 53.53 149 ASP A O 1
ATOM 1238 N N . ASN A 1 150 ? -5.048 12.343 -10.076 1.00 54.59 150 ASN A N 1
ATOM 1239 C CA . ASN A 1 150 ? -5.508 11.460 -11.162 1.00 54.59 150 ASN A CA 1
ATOM 1240 C C . ASN A 1 150 ? -5.963 12.174 -12.454 1.00 54.59 150 ASN A C 1
ATOM 1242 O O . ASN A 1 150 ? -6.026 11.533 -13.502 1.00 54.59 150 ASN A O 1
ATOM 1246 N N . ASP A 1 151 ? -6.249 13.473 -12.395 1.00 59.03 151 ASP A N 1
ATOM 1247 C CA . ASP A 1 151 ? -6.793 14.253 -13.494 1.00 59.03 151 ASP A CA 1
ATOM 1248 C C . ASP A 1 151 ? -5.731 14.910 -14.393 1.00 59.03 151 ASP A C 1
ATOM 1250 O O . ASP A 1 151 ? -6.061 15.268 -15.526 1.00 59.03 151 ASP A O 1
ATOM 1254 N N . ASN A 1 152 ? -4.468 15.074 -13.958 1.00 68.44 152 ASN A N 1
ATOM 1255 C CA . ASN A 1 152 ? -3.446 15.709 -14.809 1.00 68.44 152 ASN A CA 1
ATOM 1256 C C . ASN A 1 152 ? -1.983 15.353 -14.436 1.00 68.44 152 ASN A C 1
ATOM 1258 O O . ASN A 1 152 ? -1.300 16.154 -13.788 1.00 68.44 152 ASN A O 1
ATOM 1262 N N . PRO A 1 153 ? -1.462 14.182 -14.857 1.00 72.44 153 PRO A N 1
ATOM 1263 C CA . PRO A 1 153 ? -0.087 13.780 -14.557 1.00 72.44 153 PRO A CA 1
ATOM 1264 C C . PRO A 1 153 ? 0.934 14.744 -15.175 1.00 72.44 153 PRO A C 1
ATOM 1266 O O . PRO A 1 153 ? 0.764 15.206 -16.306 1.00 72.44 153 PRO A O 1
ATOM 1269 N N . SER A 1 154 ? 2.028 15.015 -14.460 1.00 79.94 154 SER A N 1
ATOM 1270 C CA . SER A 1 154 ? 3.107 15.854 -14.988 1.00 79.94 154 SER A CA 1
ATOM 1271 C C . SER A 1 154 ? 3.857 15.162 -16.138 1.00 79.94 154 SER A C 1
ATOM 1273 O O . SER A 1 154 ? 3.825 13.937 -16.275 1.00 79.94 154 SER A O 1
ATOM 1275 N N . GLU A 1 155 ? 4.587 15.926 -16.959 1.00 84.69 155 GLU A N 1
ATOM 1276 C CA . GLU A 1 155 ? 5.458 15.346 -18.000 1.00 84.69 155 GLU A CA 1
ATOM 1277 C C . GLU A 1 155 ? 6.507 14.390 -17.407 1.00 84.69 155 GLU A C 1
ATOM 1279 O O . GLU A 1 155 ? 6.831 13.363 -18.003 1.00 84.69 155 GLU A O 1
ATOM 1284 N N . ASP A 1 156 ? 6.985 14.707 -16.204 1.00 83.88 156 ASP A N 1
ATOM 1285 C CA . ASP A 1 156 ? 7.928 13.908 -15.421 1.00 83.88 156 ASP A CA 1
ATOM 1286 C C . ASP A 1 156 ? 7.300 12.556 -15.019 1.00 83.88 156 ASP A C 1
ATOM 1288 O O . ASP A 1 156 ? 7.911 11.498 -15.191 1.00 83.88 156 ASP A O 1
ATOM 1292 N N . ASP A 1 157 ? 6.028 12.554 -14.605 1.00 82.44 157 ASP A N 1
ATOM 1293 C CA . ASP A 1 157 ? 5.273 11.326 -14.322 1.00 82.44 157 ASP A CA 1
ATOM 1294 C C . ASP A 1 157 ? 5.044 10.487 -15.583 1.00 82.44 157 ASP A C 1
ATOM 1296 O O . ASP A 1 157 ? 5.263 9.274 -15.574 1.00 82.44 157 ASP A O 1
ATOM 1300 N N . LEU A 1 158 ? 4.625 11.115 -16.686 1.00 86.38 158 LEU A N 1
ATOM 1301 C CA . LEU A 1 158 ? 4.409 10.433 -17.965 1.00 86.38 158 LEU A CA 1
ATOM 1302 C C . LEU A 1 158 ? 5.698 9.783 -18.471 1.00 86.38 158 LEU A C 1
ATOM 1304 O O . LEU A 1 158 ? 5.671 8.640 -18.938 1.00 86.38 158 LEU A O 1
ATOM 1308 N N . ARG A 1 159 ? 6.834 10.476 -18.336 1.00 89.56 159 ARG A N 1
ATOM 1309 C CA . ARG A 1 159 ? 8.137 9.957 -18.751 1.00 89.56 159 ARG A CA 1
ATOM 1310 C C . ARG A 1 159 ? 8.557 8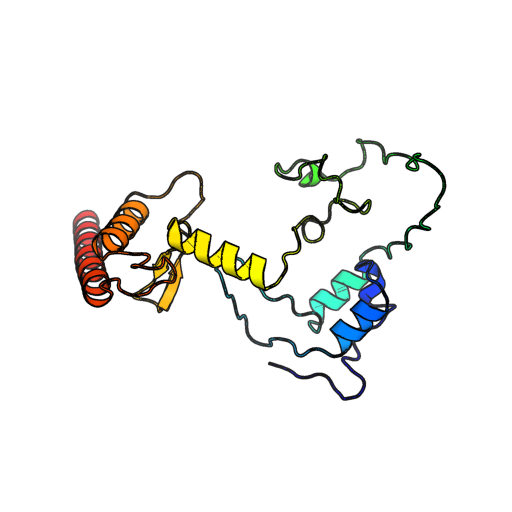.751 -17.917 1.00 89.56 159 ARG A C 1
ATOM 1312 O O . ARG A 1 159 ? 8.939 7.737 -18.501 1.00 89.56 159 ARG A O 1
ATOM 1319 N N . ARG A 1 160 ? 8.412 8.802 -16.588 1.00 87.88 160 ARG A N 1
ATOM 1320 C CA . ARG A 1 160 ? 8.688 7.645 -15.715 1.00 87.88 160 ARG A CA 1
ATOM 1321 C C . ARG A 1 160 ? 7.779 6.456 -16.016 1.00 87.88 160 ARG A C 1
ATOM 1323 O O . ARG A 1 160 ? 8.260 5.328 -16.093 1.00 87.88 160 ARG A O 1
ATOM 1330 N N . ARG A 1 161 ? 6.482 6.690 -16.260 1.00 88.69 161 ARG A N 1
ATOM 1331 C CA . ARG A 1 161 ? 5.550 5.624 -16.673 1.00 88.69 161 ARG A CA 1
ATOM 1332 C C . ARG A 1 161 ? 5.990 4.964 -17.979 1.00 88.69 161 ARG A C 1
ATOM 1334 O O . ARG A 1 161 ? 5.882 3.746 -18.102 1.00 88.69 161 ARG A O 1
ATOM 1341 N N . GLN A 1 162 ? 6.481 5.748 -18.939 1.00 91.75 162 GLN A N 1
ATOM 1342 C CA . GLN A 1 162 ? 6.959 5.217 -20.213 1.00 91.75 162 GLN A CA 1
ATOM 1343 C C . GLN A 1 162 ? 8.206 4.346 -20.036 1.00 91.75 162 GLN A C 1
ATOM 1345 O O . GLN A 1 162 ? 8.223 3.241 -20.562 1.00 91.75 162 GLN A O 1
ATOM 1350 N N . ILE A 1 163 ? 9.189 4.788 -19.244 1.00 93.56 163 ILE A N 1
ATOM 1351 C CA . ILE A 1 163 ? 10.407 4.009 -18.953 1.00 93.56 163 ILE A CA 1
ATOM 1352 C C . ILE A 1 163 ? 10.056 2.624 -18.391 1.00 93.56 163 ILE A C 1
ATOM 1354 O O . ILE A 1 163 ? 10.548 1.605 -18.873 1.00 93.56 163 ILE A O 1
ATOM 1358 N N . MET A 1 164 ? 9.136 2.575 -17.426 1.00 92.00 164 MET A N 1
ATOM 1359 C CA . MET A 1 164 ? 8.663 1.318 -16.838 1.00 92.00 164 MET A CA 1
ATOM 1360 C C . MET A 1 164 ? 7.994 0.407 -17.880 1.00 92.00 164 MET A C 1
ATOM 1362 O O . MET A 1 164 ? 8.272 -0.791 -17.929 1.00 92.00 164 MET A O 1
ATOM 1366 N N . ARG A 1 165 ? 7.138 0.959 -18.752 1.00 92.06 165 ARG A N 1
ATOM 1367 C CA . ARG A 1 165 ? 6.495 0.192 -19.837 1.00 92.06 165 ARG A CA 1
ATOM 1368 C C . ARG A 1 165 ? 7.500 -0.308 -20.872 1.00 92.06 165 ARG A C 1
ATOM 1370 O O . ARG A 1 165 ? 7.382 -1.444 -21.319 1.00 92.06 165 ARG A O 1
ATOM 1377 N N . ASP A 1 166 ? 8.506 0.493 -21.212 1.00 94.88 166 ASP A N 1
ATOM 1378 C CA . ASP A 1 166 ? 9.581 0.116 -22.138 1.00 94.88 166 ASP A CA 1
ATOM 1379 C C . ASP A 1 166 ? 10.478 -0.989 -21.564 1.00 94.88 166 ASP A C 1
ATOM 1381 O O . ASP A 1 166 ? 11.140 -1.712 -22.306 1.00 94.88 166 ASP A O 1
ATOM 1385 N N . ALA A 1 167 ? 10.516 -1.126 -20.239 1.00 94.50 167 ALA A N 1
ATOM 1386 C CA . ALA A 1 167 ? 11.126 -2.249 -19.538 1.00 94.50 167 ALA A CA 1
ATOM 1387 C C . ALA A 1 167 ? 10.195 -3.471 -19.421 1.00 94.50 167 ALA A C 1
ATOM 1389 O O . ALA A 1 167 ? 10.570 -4.485 -18.844 1.00 94.50 167 ALA A O 1
ATOM 1390 N N . GLY A 1 168 ? 8.984 -3.414 -19.974 1.00 92.75 168 GLY A N 1
ATOM 1391 C CA . GLY A 1 168 ? 8.043 -4.532 -19.984 1.00 92.75 168 GLY A CA 1
ATOM 1392 C C . GLY A 1 168 ? 7.125 -4.608 -18.766 1.00 92.75 168 GLY A C 1
ATOM 1393 O O . GLY A 1 168 ? 6.499 -5.644 -18.564 1.00 92.75 168 GLY A O 1
ATOM 1394 N N . TRP A 1 169 ? 7.011 -3.551 -17.955 1.00 91.81 169 TRP A N 1
ATOM 1395 C CA . TRP A 1 169 ? 5.994 -3.475 -16.897 1.00 91.81 169 TRP A CA 1
ATOM 1396 C C . TRP A 1 169 ? 4.568 -3.568 -17.483 1.00 91.81 169 TRP A C 1
ATOM 1398 O O . TRP A 1 169 ? 4.323 -2.969 -18.536 1.00 91.81 169 TRP A O 1
ATOM 1408 N N . PRO A 1 170 ? 3.596 -4.238 -16.825 1.00 91.06 170 PRO A N 1
ATOM 1409 C CA . PRO A 1 170 ? 3.639 -4.900 -15.508 1.00 91.06 170 PRO A CA 1
ATOM 1410 C C . PRO A 1 170 ? 4.152 -6.346 -15.527 1.00 91.06 170 PRO A C 1
ATOM 1412 O O . PRO A 1 170 ? 3.898 -7.105 -14.592 1.00 91.06 170 PRO A O 1
ATOM 1415 N N . GLY A 1 171 ? 4.866 -6.741 -16.577 1.00 88.75 171 GLY A N 1
ATOM 1416 C CA . GLY A 1 171 ? 5.353 -8.098 -16.743 1.00 88.75 171 GLY A CA 1
ATOM 1417 C C . GLY A 1 171 ? 4.417 -8.981 -17.563 1.00 88.75 171 GLY A C 1
ATOM 1418 O O . GLY A 1 171 ? 3.411 -8.530 -18.111 1.00 88.75 171 GLY A O 1
ATOM 1419 N N . THR A 1 172 ? 4.759 -10.262 -17.668 1.00 85.69 172 THR A N 1
ATOM 1420 C CA . THR A 1 172 ? 4.064 -11.214 -18.552 1.00 85.69 172 THR A CA 1
ATOM 1421 C C . THR A 1 172 ? 2.713 -11.685 -18.019 1.00 85.69 172 THR A C 1
ATOM 1423 O O . THR A 1 172 ? 1.850 -12.074 -18.801 1.00 85.69 172 THR A O 1
ATOM 1426 N N . ASP A 1 173 ? 2.531 -11.657 -16.701 1.00 83.25 173 ASP A N 1
ATOM 1427 C CA . ASP A 1 173 ? 1.319 -12.086 -15.993 1.00 83.25 173 ASP A CA 1
ATOM 1428 C C . ASP A 1 173 ? 0.532 -10.915 -15.381 1.00 83.25 173 ASP A C 1
ATOM 1430 O O . ASP A 1 173 ? -0.553 -11.115 -14.841 1.00 83.25 173 ASP A O 1
ATOM 1434 N N . GLY A 1 174 ? 1.065 -9.692 -15.468 1.00 79.75 174 GLY A N 1
ATOM 1435 C CA . GLY A 1 174 ? 0.497 -8.514 -14.820 1.00 79.75 174 GLY A CA 1
ATOM 1436 C C . GLY A 1 174 ? 0.660 -8.477 -13.297 1.00 79.75 174 GLY A C 1
ATOM 1437 O O . GLY A 1 174 ? 0.119 -7.568 -12.672 1.00 79.75 174 GLY A O 1
ATOM 1438 N N . ASP A 1 175 ? 1.401 -9.410 -12.699 1.00 82.31 175 ASP A N 1
ATOM 1439 C CA . ASP A 1 175 ? 1.675 -9.480 -11.257 1.00 82.31 175 ASP A CA 1
ATOM 1440 C C . ASP A 1 175 ? 3.117 -9.036 -10.931 1.00 82.31 175 ASP A C 1
ATOM 1442 O O . ASP A 1 175 ? 3.662 -9.333 -9.868 1.00 82.31 175 ASP A O 1
ATOM 1446 N N . GLY A 1 176 ? 3.739 -8.272 -11.837 1.00 82.00 176 GLY A N 1
ATOM 1447 C CA . GLY A 1 176 ? 5.073 -7.708 -11.648 1.00 82.00 176 GLY A CA 1
ATOM 1448 C C . GLY A 1 176 ? 6.204 -8.691 -11.949 1.00 82.00 176 GLY A C 1
ATOM 1449 O O . GLY A 1 176 ? 7.325 -8.469 -11.486 1.00 82.00 176 GLY A O 1
ATOM 1450 N N . THR A 1 177 ? 5.950 -9.764 -12.711 1.00 86.06 177 THR A N 1
ATOM 1451 C CA . THR A 1 177 ? 6.966 -10.773 -13.055 1.00 86.06 177 THR A CA 1
ATOM 1452 C C . THR A 1 177 ? 7.410 -10.698 -14.518 1.00 86.06 177 THR A C 1
ATOM 1454 O O . THR A 1 177 ? 6.625 -10.437 -15.425 1.00 86.06 177 THR A O 1
ATOM 1457 N N . GLY A 1 178 ? 8.698 -10.932 -14.781 1.00 87.81 178 GLY A N 1
ATOM 1458 C CA . GLY A 1 178 ? 9.217 -11.027 -16.154 1.00 87.81 178 GLY A CA 1
ATOM 1459 C C . GLY A 1 178 ? 9.406 -9.696 -16.895 1.00 87.81 178 GLY A C 1
ATOM 1460 O O . GLY A 1 178 ? 9.633 -9.713 -18.101 1.00 87.81 178 GLY A O 1
ATOM 1461 N N . TRP A 1 179 ? 9.336 -8.560 -16.198 1.00 92.88 179 TRP A N 1
ATOM 1462 C CA . TRP A 1 179 ? 9.788 -7.265 -16.713 1.00 92.88 179 TRP A CA 1
ATOM 1463 C C . TRP A 1 179 ? 11.274 -7.045 -16.383 1.00 92.88 179 TRP A C 1
ATOM 1465 O O . TRP A 1 179 ? 11.817 -7.633 -15.444 1.00 92.88 179 TRP A O 1
ATOM 1475 N N . ASP A 1 180 ? 11.940 -6.202 -17.161 1.00 93.88 180 ASP A N 1
ATOM 1476 C CA . ASP A 1 180 ? 13.367 -5.908 -17.056 1.00 93.88 180 ASP A CA 1
ATOM 1477 C C . ASP A 1 180 ? 13.633 -4.814 -16.012 1.00 93.88 180 ASP A C 1
ATOM 1479 O O . ASP A 1 180 ? 13.737 -3.621 -16.311 1.00 93.88 180 ASP A O 1
ATOM 1483 N N . ARG A 1 181 ? 13.714 -5.234 -14.747 1.00 91.38 181 ARG A N 1
ATOM 1484 C CA . ARG A 1 181 ? 13.935 -4.325 -13.619 1.00 91.38 181 ARG A CA 1
ATOM 1485 C C . ARG A 1 181 ? 15.250 -3.551 -13.723 1.00 91.38 181 ARG A C 1
ATOM 1487 O O . ARG A 1 181 ? 15.254 -2.352 -13.466 1.00 91.38 181 ARG A O 1
ATOM 1494 N N . GLU A 1 182 ? 16.339 -4.218 -14.101 1.00 92.38 182 GLU A N 1
ATOM 1495 C CA . GLU A 1 182 ? 17.661 -3.586 -14.198 1.00 92.38 182 GLU A CA 1
ATOM 1496 C C . GLU A 1 182 ? 17.676 -2.501 -15.280 1.00 92.38 182 GLU A C 1
ATOM 1498 O O . GLU A 1 182 ? 18.212 -1.412 -15.064 1.00 92.38 182 GLU A O 1
ATOM 1503 N N . LYS A 1 183 ? 17.025 -2.754 -16.424 1.00 94.38 183 LYS A N 1
ATOM 1504 C CA . LYS A 1 183 ? 16.841 -1.739 -17.465 1.00 94.38 183 LYS A CA 1
ATOM 1505 C C . LYS A 1 183 ? 16.051 -0.539 -16.952 1.00 94.38 183 LYS A C 1
ATOM 1507 O O . LYS A 1 183 ? 16.468 0.589 -17.184 1.00 94.38 183 LYS A O 1
ATOM 1512 N N . ALA A 1 184 ? 14.932 -0.762 -16.263 1.00 93.38 184 ALA A N 1
ATOM 1513 C CA . ALA A 1 184 ? 14.122 0.335 -15.738 1.00 93.38 184 ALA A CA 1
ATOM 1514 C C . ALA A 1 184 ? 14.873 1.186 -14.707 1.00 93.38 184 ALA A C 1
ATOM 1516 O O . ALA A 1 184 ? 14.780 2.408 -14.758 1.00 93.38 184 ALA A O 1
ATOM 1517 N N . GLU A 1 185 ? 15.610 0.556 -13.786 1.00 92.12 185 GLU A N 1
ATOM 1518 C CA . GLU A 1 185 ? 16.424 1.259 -12.786 1.00 92.12 185 GLU A CA 1
ATOM 1519 C C . GLU A 1 185 ? 17.464 2.150 -13.470 1.00 92.12 185 GLU A C 1
ATOM 1521 O O . GLU A 1 185 ? 17.526 3.348 -13.195 1.00 92.12 185 GLU A O 1
ATOM 1526 N N . L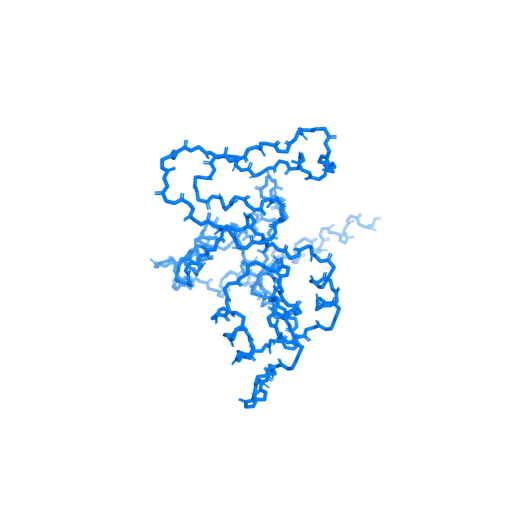YS A 1 186 ? 18.195 1.603 -14.446 1.00 94.00 186 LYS A N 1
ATOM 1527 C CA . LYS A 1 186 ? 19.192 2.352 -15.211 1.00 94.00 186 LYS A CA 1
ATOM 1528 C C . LYS A 1 186 ? 18.582 3.511 -16.011 1.00 94.00 186 LYS A C 1
ATOM 1530 O O . LYS A 1 186 ? 19.077 4.633 -15.940 1.00 94.00 186 LYS A O 1
ATOM 1535 N N . ASP A 1 187 ? 17.510 3.252 -16.758 1.00 94.56 187 ASP A N 1
ATOM 1536 C CA . ASP A 1 187 ? 16.838 4.262 -17.585 1.00 94.56 187 ASP A CA 1
ATOM 1537 C C . ASP A 1 187 ? 16.256 5.402 -16.709 1.00 94.56 187 ASP A C 1
ATOM 1539 O O . ASP A 1 187 ? 16.254 6.568 -17.113 1.00 94.56 187 ASP A O 1
ATOM 1543 N N . LEU A 1 188 ? 15.783 5.090 -15.492 1.00 91.94 188 LEU A N 1
ATOM 1544 C CA . LEU A 1 188 ? 15.326 6.087 -14.515 1.00 91.94 188 LEU A CA 1
ATOM 1545 C C . LEU A 1 188 ? 16.481 6.923 -13.949 1.00 91.94 188 LEU A C 1
ATOM 1547 O O . LEU A 1 188 ? 16.329 8.140 -13.836 1.00 91.94 188 LEU A O 1
ATOM 1551 N N . GLU A 1 189 ? 17.614 6.307 -13.606 1.00 91.75 189 GLU A N 1
ATOM 1552 C CA . GLU A 1 189 ? 18.806 7.019 -13.123 1.00 91.75 189 GLU A CA 1
ATOM 1553 C C . GLU A 1 189 ? 19.332 8.011 -14.169 1.00 91.75 189 GLU A C 1
ATOM 1555 O O . GLU A 1 189 ? 19.555 9.182 -13.849 1.00 91.75 189 GLU A O 1
ATOM 1560 N N . GLU A 1 190 ? 19.454 7.581 -15.429 1.00 93.31 190 GLU A N 1
ATOM 1561 C CA . GLU A 1 190 ? 19.877 8.443 -16.542 1.00 93.31 190 GLU A CA 1
ATOM 1562 C C . GLU A 1 190 ? 18.932 9.647 -16.708 1.00 93.31 190 GLU A C 1
ATOM 1564 O O . GLU A 1 190 ? 19.377 10.792 -16.845 1.00 93.31 190 GLU A O 1
ATOM 1569 N N . TYR A 1 191 ? 17.620 9.413 -16.621 1.00 92.06 191 TYR A N 1
ATOM 1570 C CA . TYR A 1 191 ? 16.621 10.477 -16.691 1.00 92.06 191 TYR A CA 1
ATOM 1571 C C . TYR A 1 191 ? 16.703 11.455 -15.506 1.00 92.06 191 TYR A C 1
ATOM 1573 O O . TYR A 1 191 ? 16.610 12.674 -15.687 1.00 92.06 191 TYR A O 1
ATOM 1581 N N . GLU A 1 192 ? 16.913 10.967 -14.280 1.00 88.75 192 GLU A N 1
ATOM 1582 C CA . GLU A 1 192 ? 17.090 11.843 -13.119 1.00 88.75 192 GLU A CA 1
ATOM 1583 C C . GLU A 1 192 ? 18.324 12.738 -13.241 1.00 88.75 192 GLU A C 1
ATOM 1585 O O . GLU A 1 192 ? 18.284 13.909 -12.842 1.00 88.75 192 GLU A O 1
ATOM 1590 N N . GLU A 1 193 ? 19.425 12.212 -13.775 1.00 90.56 193 GLU A N 1
ATOM 1591 C CA . GLU A 1 193 ? 20.637 12.989 -14.023 1.00 90.56 193 GLU A CA 1
ATOM 1592 C C . GLU A 1 193 ? 20.411 14.087 -15.065 1.00 90.56 193 GLU A C 1
ATOM 1594 O O . GLU A 1 193 ? 20.854 15.223 -14.851 1.00 90.56 193 GLU A O 1
ATOM 1599 N N . GLU A 1 194 ? 19.665 13.796 -16.133 1.00 91.44 194 GLU A N 1
ATOM 1600 C CA . GLU A 1 194 ? 19.264 14.776 -17.146 1.00 91.44 194 GLU A CA 1
ATOM 1601 C C . GLU A 1 194 ? 18.458 15.922 -16.518 1.00 91.44 194 GLU A C 1
ATOM 1603 O O . GLU A 1 194 ? 18.832 17.096 -16.630 1.00 91.44 194 GLU A O 1
ATOM 1608 N N . ILE A 1 195 ? 17.404 15.597 -15.764 1.00 89.12 195 ILE A N 1
ATOM 1609 C CA . ILE A 1 195 ? 16.567 16.588 -15.075 1.00 89.12 195 ILE A CA 1
ATOM 1610 C C . ILE A 1 195 ? 17.387 17.403 -14.069 1.00 89.12 195 ILE A C 1
ATOM 1612 O O . ILE A 1 195 ? 17.248 18.628 -13.978 1.00 89.12 195 ILE A O 1
ATOM 1616 N N . ARG A 1 196 ? 18.279 16.753 -13.315 1.00 88.06 196 ARG A N 1
ATOM 1617 C CA . ARG A 1 196 ? 19.165 17.419 -12.351 1.00 88.06 196 ARG A CA 1
ATOM 1618 C C . ARG A 1 196 ? 20.139 18.371 -13.050 1.00 88.06 196 ARG A C 1
ATOM 1620 O O . ARG A 1 196 ? 20.396 19.453 -12.520 1.00 88.06 196 ARG A O 1
ATOM 1627 N N . SER A 1 197 ? 20.655 18.005 -14.223 1.00 90.44 197 SER A N 1
ATOM 1628 C CA . SER A 1 197 ? 21.516 18.854 -15.055 1.00 90.44 197 SER A CA 1
ATOM 1629 C C . SER A 1 197 ? 20.769 20.090 -15.569 1.00 90.44 197 SER A C 1
ATOM 1631 O O . SER A 1 197 ? 21.233 21.214 -15.362 1.00 90.44 197 SER A O 1
ATOM 1633 N N . LEU A 1 198 ? 19.567 19.910 -16.126 1.00 87.94 198 LEU A N 1
ATOM 1634 C CA . LEU A 1 198 ? 18.716 21.003 -16.614 1.00 87.94 198 LEU A CA 1
ATOM 1635 C C . LEU A 1 198 ? 18.366 22.005 -15.505 1.00 87.94 198 LEU A C 1
ATOM 1637 O O . LEU A 1 198 ? 18.464 23.218 -15.697 1.00 87.94 198 LEU A O 1
ATOM 1641 N N . ARG A 1 199 ? 18.028 21.518 -14.304 1.00 87.06 199 ARG A N 1
ATOM 1642 C CA . ARG A 1 199 ? 17.749 22.381 -13.139 1.00 87.06 199 ARG A CA 1
ATOM 1643 C C . ARG A 1 199 ? 18.964 23.209 -12.714 1.00 87.06 199 ARG A C 1
ATOM 1645 O O . ARG A 1 199 ? 18.798 24.365 -12.330 1.00 87.06 199 ARG A O 1
ATOM 1652 N N . ARG A 1 200 ? 20.179 22.649 -12.794 1.00 88.19 200 ARG A N 1
ATOM 1653 C CA . ARG A 1 200 ? 21.420 23.392 -12.502 1.00 88.19 200 ARG A CA 1
ATOM 1654 C C . ARG A 1 200 ? 21.663 24.497 -13.528 1.00 88.19 200 ARG A C 1
ATOM 1656 O O . ARG A 1 200 ? 21.995 25.608 -13.135 1.00 88.19 200 ARG A O 1
ATOM 1663 N N . GLN A 1 201 ? 21.454 24.210 -14.812 1.00 82.56 201 GLN A N 1
ATOM 1664 C CA . GLN A 1 201 ? 21.634 25.187 -15.891 1.00 82.56 201 GLN A CA 1
ATOM 1665 C C . GLN A 1 201 ? 20.641 26.352 -15.789 1.00 82.56 201 GLN A C 1
ATOM 1667 O O . GLN A 1 201 ? 21.046 27.498 -15.924 1.00 82.56 201 GLN A O 1
ATOM 1672 N N . ASN A 1 202 ? 19.378 26.079 -15.451 1.00 78.12 202 ASN A N 1
ATOM 1673 C CA . ASN A 1 202 ? 18.343 27.109 -15.292 1.00 78.12 202 ASN A CA 1
ATOM 1674 C C . ASN A 1 202 ? 18.446 27.929 -13.989 1.00 78.12 202 ASN A C 1
ATOM 1676 O O . ASN A 1 202 ? 17.675 28.867 -13.802 1.00 78.12 202 ASN A O 1
ATOM 1680 N N . SER A 1 203 ? 19.355 27.571 -13.074 1.00 71.00 203 SER A N 1
ATOM 1681 C CA . SER A 1 203 ? 19.606 28.318 -11.828 1.00 71.00 203 SER A CA 1
ATOM 1682 C C . SER A 1 203 ? 20.801 29.279 -11.929 1.00 71.00 203 SER A C 1
ATOM 1684 O O . SER A 1 203 ? 21.201 29.852 -10.914 1.00 71.00 203 SER A O 1
ATOM 1686 N N . THR A 1 204 ? 21.389 29.416 -13.123 1.00 52.16 204 THR A N 1
ATOM 1687 C CA . THR A 1 204 ? 22.550 30.272 -13.425 1.00 52.16 204 THR A CA 1
ATOM 1688 C C . THR A 1 204 ? 22.126 31.411 -14.342 1.00 52.16 204 THR A C 1
ATOM 1690 O O . THR A 1 204 ? 22.619 32.540 -14.132 1.00 52.16 204 THR A O 1
#

Organism: NCBI:txid2664923

Secondary structure (DSSP, 8-state):
-B---TT--TT--TTTTGGG---HHHHHHHHTS-B-SS---SSTT-----SS-HHHHHHHTTSPPPPPP----SSS-------TTS--GGGGSS---TT-TTS-SS---TTTSSPP--HHHHHHHHHHHHHTTSSEEETTTTEEE--S-TT---HHHHHHHHHHHHTTTT-SSSSS-SS-HHHHHHHHHHHHHHHHHHHHHTT-

Sequence (204 aa):
MEYPPPTGWPQITYESFAGLGKMKEVIDLLRHIPYFVIDSCILKSTRPRDYIDSQFCEEIKKWPALEPAELDNEEGRLPGYINDGDLPGWAWDWGADMYDVDADQYGPERWKCMPTYRIETFFEFCKEQYRIMNWTPDLLRGDACQPNDNDNPSEDDLRRRQIMRDAGWPGTDGDGTGWDREKAEKDLEEYEEEIRSLRRQNST

Radius of gyration: 23.44 Å; chains: 1; bounding box: 66×42×51 Å

Foldseek 3Di:
DAFADPCFQPLQDCLLQLLVVDDPVVSVVLRGDDDDPDQDDPADPDGGDDPNDPVVSVVSNPRPRDDNPPPPVDDDDDDDDDDPPPDPPVVPPPDQPPPPVPQPPDDPPVVSSDDDDDPVRVVVVVLVCQQVLCWDQPLPVRHIDRAPDPPDGDPLSVVLVVLQVVQPPPADVSNNPHGNPVSSVVVVVVVVVVVVVVVVVVVD